Protein AF-A0A507DFD1-F1 (afdb_monomer_lite)

Organism: NCBI:txid286115

InterPro domains:
  IPR042618 Dynein regulatory complex protein 9 [PTHR14871] (43-306)

Foldseek 3Di:
DDQDQDDLVVLVVVLVVLVVVLVVLVVVVPPDDDDDDVCVVVVVVVVVVSVVVSVLSVVQSVCSVPPSGRVSVVVVVVVVVVVVVVVVVVVVVVVVVVVVVVVVVVVVVVVVVVVVVVVVVVVVVVVVVVVVVVVVVVVVVVVVVVVVVVVVVVVVVVVVVVVVVVVVVVVVVVVVVVVVVVVVVVVVVVVVVVVVVVVVVVVVVVVVVVVVVVVVVVVVVVVVVVVVVVVVVVVVVVVVVVVVVVVVVVVVVVVVVVVVVVVVVVVVVVVVVVVVVVVVVVVVVVVVVPPPDDDDDDDDDDDDDD

Structure (mmCIF, N/CA/C/O backbone):
data_AF-A0A507DFD1-F1
#
_entry.id   AF-A0A507DFD1-F1
#
loop_
_atom_site.group_PDB
_atom_site.id
_atom_site.type_symbol
_atom_site.label_atom_id
_atom_site.label_alt_id
_atom_site.label_comp_id
_atom_site.label_asym_id
_atom_site.label_entity_id
_atom_site.label_seq_id
_atom_site.pdbx_PDB_ins_code
_atom_site.Cartn_x
_atom_site.Cartn_y
_atom_site.Cartn_z
_atom_site.occupancy
_atom_site.B_iso_or_equiv
_atom_site.auth_seq_id
_atom_site.auth_comp_id
_atom_site.auth_asym_id
_atom_site.auth_atom_id
_atom_site.pdbx_PDB_model_num
ATOM 1 N N . MET A 1 1 ? -50.290 11.640 122.092 1.00 39.94 1 MET A N 1
ATOM 2 C CA . MET A 1 1 ? -51.358 10.758 122.612 1.00 39.94 1 MET A CA 1
ATOM 3 C C . MET A 1 1 ? -52.042 11.456 123.769 1.00 39.94 1 MET A C 1
ATOM 5 O O . MET A 1 1 ? -51.340 12.043 124.578 1.00 39.94 1 MET A O 1
ATOM 9 N N . ALA A 1 2 ? -53.364 11.347 123.865 1.00 38.88 2 ALA A N 1
ATOM 10 C CA . ALA A 1 2 ? -54.108 11.573 125.099 1.00 38.88 2 ALA A CA 1
ATOM 11 C C . ALA A 1 2 ? -55.001 10.345 125.304 1.00 38.88 2 ALA A C 1
ATOM 13 O O . ALA A 1 2 ? -55.707 9.941 124.379 1.00 38.88 2 ALA A O 1
ATOM 14 N N . THR A 1 3 ? -54.935 9.713 126.473 1.00 51.69 3 THR A N 1
ATOM 15 C CA . THR A 1 3 ? -55.855 8.635 126.848 1.00 51.69 3 THR A CA 1
ATOM 16 C C . THR A 1 3 ? -57.180 9.267 127.255 1.00 51.69 3 THR A C 1
ATOM 18 O O . THR A 1 3 ? -57.333 9.746 128.376 1.00 51.69 3 THR A O 1
ATOM 21 N N . ALA A 1 4 ? -58.127 9.308 126.317 1.00 55.81 4 ALA A N 1
ATOM 22 C CA . ALA A 1 4 ? -59.468 9.825 126.552 1.00 55.81 4 ALA A CA 1
ATOM 23 C C . ALA A 1 4 ? -60.206 8.937 127.570 1.00 55.81 4 ALA A C 1
ATOM 25 O O . ALA A 1 4 ? -60.804 7.924 127.211 1.00 55.81 4 ALA A O 1
ATOM 26 N N . ARG A 1 5 ? -60.131 9.312 128.851 1.00 59.41 5 ARG A N 1
ATOM 27 C CA . ARG A 1 5 ? -61.013 8.786 129.895 1.00 59.41 5 ARG A CA 1
ATOM 28 C C . ARG A 1 5 ? -62.409 9.348 129.670 1.00 59.41 5 ARG A C 1
ATOM 30 O O . ARG A 1 5 ? -62.572 10.565 129.600 1.00 59.41 5 ARG A O 1
ATOM 37 N N . LEU A 1 6 ? -63.388 8.460 129.564 1.00 63.31 6 LEU A N 1
ATOM 38 C CA . LEU A 1 6 ? -64.790 8.846 129.451 1.00 63.31 6 LEU A CA 1
ATOM 39 C C . LEU A 1 6 ? -65.315 9.352 130.809 1.00 63.31 6 LEU A C 1
ATOM 41 O O . LEU A 1 6 ? -64.866 8.868 131.855 1.00 63.31 6 LEU A O 1
ATOM 45 N N . PRO A 1 7 ? -66.276 10.292 130.828 1.00 69.88 7 PRO A N 1
ATOM 46 C CA . PRO A 1 7 ? -67.068 10.589 132.016 1.00 69.88 7 PRO A CA 1
ATOM 47 C C . PRO A 1 7 ? -67.704 9.311 132.581 1.00 69.88 7 PRO A C 1
ATOM 49 O O . PRO A 1 7 ? -68.217 8.485 131.830 1.00 69.88 7 PRO A O 1
ATOM 52 N N . SER A 1 8 ? -67.704 9.148 133.908 1.00 60.38 8 SER A N 1
ATOM 53 C CA . SER A 1 8 ? -68.129 7.896 134.568 1.00 60.38 8 SER A CA 1
ATOM 54 C C . SER A 1 8 ? -69.538 7.427 134.155 1.00 60.38 8 SER A C 1
ATOM 56 O O . SER A 1 8 ? -69.751 6.248 133.875 1.00 60.38 8 SER A O 1
ATOM 58 N N . ALA A 1 9 ? -70.488 8.360 134.024 1.00 64.25 9 ALA A N 1
ATOM 59 C CA . ALA A 1 9 ? -71.852 8.063 133.579 1.00 64.25 9 ALA A CA 1
ATOM 60 C C . ALA A 1 9 ? -71.925 7.571 132.118 1.00 64.25 9 ALA A C 1
ATOM 62 O O . ALA A 1 9 ? -72.732 6.700 131.798 1.00 64.25 9 ALA A O 1
ATOM 63 N N . GLU A 1 10 ? -71.063 8.091 131.239 1.00 67.62 10 GLU A N 1
ATOM 64 C CA . GLU A 1 10 ? -70.982 7.668 129.836 1.00 67.62 10 GLU A CA 1
ATOM 65 C C . GLU A 1 10 ? -70.298 6.303 129.712 1.00 67.62 10 GLU A C 1
ATOM 67 O O . GLU A 1 10 ? -70.760 5.461 128.947 1.00 67.62 10 GLU A O 1
ATOM 72 N N . ALA A 1 11 ? -69.255 6.043 130.510 1.00 66.19 11 ALA A N 1
ATOM 73 C CA . ALA A 1 11 ? -68.581 4.746 130.560 1.00 66.19 11 ALA A CA 1
ATOM 74 C C . ALA A 1 11 ? -69.524 3.611 131.007 1.00 66.19 11 ALA A C 1
ATOM 76 O O . ALA A 1 11 ? -69.519 2.543 130.399 1.00 66.19 11 ALA A O 1
ATOM 77 N N . LEU A 1 12 ? -70.368 3.856 132.017 1.00 68.25 12 LEU A N 1
ATOM 78 C CA . LEU A 1 12 ? -71.387 2.900 132.472 1.00 68.25 12 LEU A CA 1
ATOM 79 C C . LEU A 1 12 ? -72.453 2.639 131.398 1.00 68.25 12 LEU A C 1
ATOM 81 O O . LEU A 1 12 ? -72.717 1.484 131.071 1.00 68.25 12 LEU A O 1
ATOM 85 N N . CYS A 1 13 ? -73.019 3.699 130.811 1.00 74.00 13 CYS A N 1
ATOM 86 C CA . CYS A 1 13 ? -74.025 3.587 129.750 1.00 74.00 13 CYS A CA 1
ATOM 87 C C . CYS A 1 13 ? -73.484 2.812 128.533 1.00 74.00 13 CYS A C 1
ATOM 89 O O . CYS A 1 13 ? -74.103 1.856 128.061 1.00 74.00 13 CYS A O 1
ATOM 91 N N . LEU A 1 14 ? -72.277 3.156 128.076 1.00 74.00 14 LEU A N 1
ATOM 92 C CA . LEU A 1 14 ? -71.620 2.468 126.967 1.00 74.00 14 LEU A CA 1
ATOM 93 C C . LEU A 1 14 ? -71.235 1.023 127.308 1.00 74.00 14 LEU A C 1
ATOM 95 O O . LEU A 1 14 ? -71.335 0.180 126.421 1.00 74.00 14 LEU A O 1
ATOM 99 N N . SER A 1 15 ? -70.869 0.694 128.556 1.00 70.12 15 SER A N 1
ATOM 100 C CA . SER A 1 15 ? -70.680 -0.717 128.923 1.00 70.12 15 SER A CA 1
ATOM 101 C C . SER A 1 15 ? -71.993 -1.484 128.859 1.00 70.12 15 SER A C 1
ATOM 103 O O . SER A 1 15 ? -72.017 -2.520 128.213 1.00 70.12 15 SER A O 1
ATOM 105 N N . THR A 1 16 ? -73.105 -0.960 129.392 1.00 73.94 16 THR A N 1
ATOM 106 C CA . THR A 1 16 ? -74.398 -1.667 129.285 1.00 73.94 16 THR A CA 1
ATOM 107 C C . THR A 1 16 ? -74.831 -1.918 127.835 1.00 73.94 16 THR A C 1
ATOM 109 O O . THR A 1 16 ? -75.470 -2.928 127.559 1.00 73.94 16 THR A O 1
ATOM 112 N N . ILE A 1 17 ? -74.416 -1.061 126.894 1.00 79.19 17 ILE A N 1
ATOM 113 C CA . ILE A 1 17 ? -74.611 -1.262 125.448 1.00 79.19 17 ILE A CA 1
ATOM 114 C C . ILE A 1 17 ? -73.657 -2.332 124.882 1.00 79.19 17 ILE A C 1
ATOM 116 O O . ILE A 1 17 ? -74.053 -3.090 124.000 1.00 79.19 17 ILE A O 1
ATOM 120 N N . LEU A 1 18 ? -72.418 -2.438 125.375 1.00 77.50 18 LEU A N 1
ATOM 121 C CA . LEU A 1 18 ? -71.496 -3.526 125.011 1.00 77.50 18 LEU A CA 1
ATOM 122 C C . LEU A 1 18 ? -71.942 -4.879 125.586 1.00 77.50 18 LEU A C 1
ATOM 124 O O . LEU A 1 18 ? -71.810 -5.893 124.906 1.00 77.50 18 LEU A O 1
ATOM 128 N N . ASP A 1 19 ? -72.492 -4.892 126.798 1.00 75.06 19 ASP A N 1
ATOM 129 C CA . ASP A 1 19 ? -73.013 -6.082 127.473 1.00 75.06 19 ASP A CA 1
ATOM 130 C C . ASP A 1 19 ? -74.310 -6.588 126.798 1.00 75.06 19 ASP A C 1
ATOM 132 O O . ASP A 1 19 ? -74.463 -7.789 126.571 1.00 75.06 19 ASP A O 1
ATOM 136 N N . ASP A 1 20 ? -75.192 -5.682 126.353 1.00 77.62 20 ASP A N 1
ATOM 137 C CA . ASP A 1 20 ? -76.329 -6.001 125.471 1.00 77.62 20 ASP A CA 1
ATOM 138 C C . ASP A 1 20 ? -75.863 -6.485 124.082 1.00 77.62 20 ASP A C 1
ATOM 140 O O . ASP A 1 20 ? -76.326 -7.513 123.589 1.00 77.62 20 ASP A O 1
ATOM 144 N N . ALA A 1 21 ? -74.863 -5.839 123.470 1.00 75.06 21 ALA A N 1
ATOM 145 C CA . ALA A 1 21 ? -74.285 -6.304 122.205 1.00 75.06 21 ALA A CA 1
ATOM 146 C C . ALA A 1 21 ? -73.631 -7.698 122.317 1.00 75.06 21 ALA A C 1
ATOM 148 O O . ALA A 1 21 ? -73.672 -8.477 121.363 1.00 75.06 21 ALA A O 1
ATOM 149 N N . LEU A 1 22 ? -73.061 -8.046 123.476 1.00 74.44 22 LEU A N 1
ATOM 150 C CA . LEU A 1 22 ? -72.561 -9.391 123.776 1.00 74.44 22 LEU A CA 1
ATOM 151 C C . LEU A 1 22 ? -73.701 -10.412 123.891 1.00 74.44 22 LEU A C 1
ATOM 153 O O . LEU A 1 22 ? -73.588 -11.498 123.324 1.00 74.44 22 LEU A O 1
ATOM 157 N N . ALA A 1 23 ? -74.808 -10.057 124.550 1.00 72.25 23 ALA A N 1
ATOM 158 C CA . ALA A 1 23 ? -76.003 -10.899 124.625 1.00 72.25 23 ALA A CA 1
ATOM 159 C C . ALA A 1 23 ? -76.673 -11.099 123.249 1.00 72.25 23 ALA A C 1
ATOM 161 O O . ALA A 1 23 ? -77.121 -12.195 122.916 1.00 72.25 23 ALA A O 1
ATOM 162 N N . GLN A 1 24 ? -76.691 -10.069 122.401 1.00 72.88 24 GLN A N 1
ATOM 163 C CA . GLN A 1 24 ? -77.186 -10.171 121.024 1.00 72.88 24 GLN A CA 1
ATOM 164 C C . GLN A 1 24 ? -76.258 -11.012 120.132 1.00 72.88 24 GLN A C 1
ATOM 166 O O . GLN A 1 24 ? -76.732 -11.704 119.230 1.00 72.88 24 GLN A O 1
ATOM 171 N N . LEU A 1 25 ? -74.945 -11.007 120.392 1.00 68.19 25 LEU A N 1
ATOM 172 C CA . LEU A 1 25 ? -73.993 -11.878 119.701 1.00 68.19 25 LEU A CA 1
ATOM 173 C C . LEU A 1 25 ? -74.127 -13.350 120.112 1.00 68.19 25 LEU A C 1
ATOM 175 O O . LEU A 1 25 ? -74.059 -14.201 119.228 1.00 68.19 25 LEU A O 1
ATOM 179 N N . SER A 1 26 ? -74.379 -13.672 121.386 1.00 65.50 26 SER A N 1
ATOM 180 C CA . SER A 1 26 ? -74.625 -15.068 121.786 1.00 65.50 26 SER A CA 1
ATOM 181 C C . SER A 1 26 ? -75.937 -15.616 121.209 1.00 65.50 26 SER A C 1
ATOM 183 O O . SER A 1 26 ? -75.958 -16.745 120.723 1.00 65.50 26 SER A O 1
ATOM 185 N N . VAL A 1 27 ? -76.993 -14.797 121.117 1.00 66.00 27 VAL A N 1
ATOM 186 C CA . VAL A 1 27 ? -78.244 -15.152 120.407 1.00 66.00 27 VAL A CA 1
ATOM 187 C C . VAL A 1 27 ? -78.011 -15.461 118.913 1.00 66.00 27 VAL A C 1
ATOM 189 O O . VAL A 1 27 ? -78.776 -16.210 118.305 1.00 66.00 27 VAL A O 1
ATOM 192 N N . LEU A 1 28 ? -76.941 -14.937 118.304 1.00 59.59 28 LEU A N 1
ATOM 193 C CA . LEU A 1 28 ? -76.568 -15.227 116.913 1.00 59.59 28 LEU A CA 1
ATOM 194 C C . LEU A 1 28 ? -75.732 -16.506 116.733 1.00 59.59 28 LEU A C 1
ATOM 196 O O . LEU A 1 28 ? -75.538 -16.922 115.582 1.00 59.59 28 LEU A O 1
ATOM 200 N N . ASP A 1 29 ? -75.256 -17.131 117.813 1.00 59.00 29 ASP A N 1
ATOM 201 C CA . ASP A 1 29 ? -74.547 -18.418 117.782 1.00 59.00 29 ASP A CA 1
ATOM 202 C C . ASP A 1 29 ? -75.494 -19.627 117.960 1.00 59.00 29 ASP A C 1
ATOM 204 O O . ASP A 1 29 ? -75.193 -20.701 117.441 1.00 59.00 29 ASP A O 1
ATOM 208 N N . ASP A 1 30 ? -76.684 -19.442 118.549 1.00 54.06 30 ASP A N 1
ATOM 209 C CA . ASP A 1 30 ? -77.737 -20.475 118.669 1.00 54.06 30 ASP A CA 1
ATOM 210 C C . ASP A 1 30 ? -78.509 -20.762 117.355 1.00 54.06 30 ASP A C 1
ATOM 212 O O . ASP A 1 30 ? -79.390 -21.626 117.305 1.00 54.06 30 ASP A O 1
ATOM 216 N N . LEU A 1 31 ? -78.199 -20.064 116.256 1.00 54.69 31 LEU A N 1
ATOM 217 C CA . LEU A 1 31 ? -78.846 -20.278 114.955 1.00 54.69 31 LEU A CA 1
ATOM 218 C C . LEU A 1 31 ? -78.361 -21.585 114.286 1.00 54.69 31 LEU A C 1
ATOM 220 O O . LEU A 1 31 ? -77.189 -21.674 113.905 1.00 54.69 31 LEU A O 1
ATOM 224 N N . PRO A 1 32 ? -79.237 -22.586 114.045 1.00 51.88 32 PRO A N 1
ATOM 225 C CA . PRO A 1 32 ? -78.822 -23.890 113.528 1.00 51.88 32 PRO A CA 1
ATOM 226 C C . PRO A 1 32 ? -78.293 -23.798 112.089 1.00 51.88 32 PRO A C 1
ATOM 228 O O . PRO A 1 32 ? -79.037 -23.606 111.124 1.00 51.88 32 PRO A O 1
ATOM 231 N N . GLY A 1 33 ? -76.978 -23.965 111.938 1.00 52.75 33 GLY A N 1
ATOM 232 C CA . GLY A 1 33 ? -76.289 -23.902 110.651 1.00 52.75 33 GLY A CA 1
ATOM 233 C C . GLY A 1 33 ? -76.637 -25.073 109.728 1.00 52.75 33 GLY A C 1
ATOM 234 O O . GLY A 1 33 ? -76.114 -26.173 109.891 1.00 52.75 33 GLY A O 1
ATOM 235 N N . ALA A 1 34 ? -77.472 -24.823 108.715 1.00 44.81 34 ALA A N 1
ATOM 236 C CA . ALA A 1 34 ? -77.797 -25.806 107.682 1.00 44.81 34 ALA A CA 1
ATOM 237 C C . ALA A 1 34 ? -76.534 -26.307 106.946 1.00 44.81 34 ALA A C 1
ATOM 239 O O . ALA A 1 34 ? -75.685 -25.519 106.515 1.00 44.81 34 ALA A O 1
ATOM 240 N N . ALA A 1 35 ? -76.418 -27.629 106.806 1.00 50.88 35 ALA A N 1
ATOM 241 C CA . ALA A 1 35 ? -75.200 -28.295 106.359 1.00 50.88 35 ALA A CA 1
ATOM 242 C C . ALA A 1 35 ? -74.933 -28.148 104.850 1.00 50.88 35 ALA A C 1
ATOM 244 O O . ALA A 1 35 ? -75.789 -28.472 104.033 1.00 50.88 35 ALA A O 1
ATOM 245 N N . ASP A 1 36 ? -73.703 -27.763 104.484 1.00 47.91 36 ASP A N 1
ATOM 246 C CA . ASP A 1 36 ? -73.120 -28.068 103.169 1.00 47.91 36 ASP A CA 1
ATOM 247 C C . ASP A 1 36 ? -71.575 -28.077 103.230 1.00 47.91 36 ASP A C 1
ATOM 249 O O . ASP A 1 36 ? -70.938 -27.168 103.776 1.00 47.91 36 ASP A O 1
ATOM 253 N N . GLY A 1 37 ? -70.950 -29.112 102.662 1.00 53.91 37 GLY A N 1
ATOM 254 C CA . GLY A 1 37 ? -69.549 -29.476 102.901 1.00 53.91 37 GLY A CA 1
ATOM 255 C C . GLY A 1 37 ? -68.528 -28.423 102.460 1.00 53.91 37 GLY A C 1
ATOM 256 O O . GLY A 1 37 ? -67.500 -28.247 103.116 1.00 53.91 37 GLY A O 1
ATOM 257 N N . ARG A 1 38 ? -68.821 -27.655 101.400 1.00 50.72 38 ARG A N 1
ATOM 258 C CA . ARG A 1 38 ? -67.929 -26.582 100.908 1.00 50.72 38 ARG A CA 1
ATOM 259 C C . ARG A 1 38 ? -68.011 -25.288 101.724 1.00 50.72 38 ARG A C 1
ATOM 261 O O . ARG A 1 38 ? -67.175 -24.405 101.539 1.00 50.72 38 ARG A O 1
ATOM 268 N N . ARG A 1 39 ? -68.986 -25.153 102.633 1.00 50.97 39 ARG A N 1
ATOM 269 C CA . ARG A 1 39 ? -69.090 -23.987 103.528 1.00 50.97 39 ARG A CA 1
ATOM 270 C C . ARG A 1 39 ? -68.233 -24.120 104.784 1.00 50.97 39 ARG A C 1
ATOM 272 O O . ARG A 1 39 ? -67.900 -23.091 105.357 1.00 50.97 39 ARG A O 1
ATOM 279 N N . THR A 1 40 ? -67.830 -25.333 105.167 1.00 53.97 40 THR A N 1
ATOM 280 C CA . THR A 1 40 ? -67.072 -25.653 106.398 1.00 53.97 40 THR A CA 1
ATOM 281 C C . THR A 1 40 ? -65.930 -24.677 106.701 1.00 53.97 40 THR A C 1
ATOM 283 O O . THR A 1 40 ? -65.964 -24.019 107.734 1.00 53.97 40 THR A O 1
ATOM 286 N N . GLY A 1 41 ? -64.969 -24.489 105.790 1.00 59.97 41 GLY A N 1
ATOM 287 C CA . GLY A 1 41 ? -63.843 -23.566 106.002 1.00 59.97 41 GLY A CA 1
ATOM 288 C C . GLY A 1 41 ? -64.242 -22.086 106.115 1.00 59.97 41 GLY A C 1
ATOM 289 O O . GLY A 1 41 ? -63.622 -21.332 106.862 1.00 59.97 41 GLY A O 1
ATOM 290 N N . ARG A 1 42 ? -65.310 -21.658 105.426 1.00 62.28 42 ARG A N 1
ATOM 291 C CA . ARG A 1 42 ? -65.822 -20.277 105.501 1.00 62.28 42 ARG A CA 1
ATOM 292 C C . ARG A 1 42 ? -66.647 -20.053 106.772 1.00 62.28 42 ARG A C 1
ATOM 294 O O . ARG A 1 42 ? -66.539 -18.993 107.372 1.00 62.28 42 ARG A O 1
ATOM 301 N N . ALA A 1 43 ? -67.414 -21.055 107.200 1.00 64.94 43 ALA A N 1
ATOM 302 C CA . ALA A 1 43 ? -68.176 -21.053 108.444 1.00 64.94 43 ALA A CA 1
ATOM 303 C C . ALA A 1 43 ? -67.253 -21.114 109.671 1.00 64.94 43 ALA A C 1
ATOM 305 O O . ALA A 1 43 ? -67.417 -20.311 110.578 1.00 64.94 43 ALA A O 1
ATOM 306 N N . ALA A 1 44 ? -66.230 -21.975 109.664 1.00 67.75 44 ALA A N 1
ATOM 307 C CA . ALA A 1 44 ? -65.216 -22.038 110.717 1.00 67.75 44 ALA A CA 1
ATOM 308 C C . ALA A 1 44 ? -64.431 -20.722 110.835 1.00 67.75 44 ALA A C 1
ATOM 310 O O . ALA A 1 44 ? -64.185 -20.248 111.941 1.00 67.75 44 ALA A O 1
ATOM 311 N N . ARG A 1 45 ? -64.100 -20.084 109.702 1.00 71.56 45 ARG A N 1
ATOM 312 C CA . ARG A 1 45 ? -63.502 -18.745 109.694 1.00 71.56 45 ARG A CA 1
ATOM 313 C C . ARG A 1 45 ? -64.446 -17.689 110.282 1.00 71.56 45 ARG A C 1
ATOM 315 O O . ARG A 1 45 ? -64.012 -16.938 111.144 1.00 71.56 45 ARG A O 1
ATOM 322 N N . VAL A 1 46 ? -65.718 -17.665 109.878 1.00 75.25 46 VAL A N 1
ATOM 323 C CA . VAL A 1 46 ? -66.722 -16.738 110.438 1.00 75.25 46 VAL A CA 1
ATOM 324 C C . VAL A 1 46 ? -66.945 -16.986 111.934 1.00 75.25 46 VAL A C 1
ATOM 326 O O . VAL A 1 46 ? -67.051 -16.025 112.683 1.00 75.25 46 VAL A O 1
ATOM 329 N N . ALA A 1 47 ? -66.952 -18.237 112.398 1.00 72.50 47 ALA A N 1
ATOM 330 C CA . ALA A 1 47 ? -67.051 -18.577 113.817 1.00 72.50 47 ALA A CA 1
ATOM 331 C C . ALA A 1 47 ? -65.811 -18.123 114.611 1.00 72.50 47 ALA A C 1
ATOM 333 O O . ALA A 1 47 ? -65.946 -17.572 115.699 1.00 72.50 47 ALA A O 1
ATOM 334 N N . ALA A 1 48 ? -64.605 -18.278 114.055 1.00 77.00 48 ALA A N 1
ATOM 335 C CA . ALA A 1 48 ? -63.375 -17.772 114.667 1.00 77.00 48 ALA A CA 1
ATOM 336 C C . ALA A 1 48 ? -63.320 -16.231 114.691 1.00 77.00 48 ALA A C 1
ATOM 338 O O . ALA A 1 48 ? -62.895 -15.647 115.687 1.00 77.00 48 ALA A O 1
ATOM 339 N N . GLU A 1 49 ? -63.785 -15.566 113.629 1.00 77.81 49 GLU A N 1
ATOM 340 C CA . GLU A 1 49 ? -63.916 -14.105 113.563 1.00 77.81 49 GLU A CA 1
ATOM 341 C C . GLU A 1 49 ? -64.965 -13.602 114.580 1.00 77.81 49 GLU A C 1
ATOM 343 O O . GLU A 1 49 ? -64.666 -12.683 115.343 1.00 77.81 49 GLU A O 1
ATOM 348 N N . ARG A 1 50 ? -66.129 -14.267 114.695 1.00 77.62 50 ARG A N 1
ATOM 349 C CA . ARG A 1 50 ? -67.162 -14.005 115.720 1.00 77.62 50 ARG A CA 1
ATOM 350 C C . ARG A 1 50 ? -66.630 -14.163 117.142 1.00 77.62 50 ARG A C 1
ATOM 352 O O . ARG A 1 50 ? -66.706 -13.214 117.919 1.00 77.62 50 ARG A O 1
ATOM 359 N N . ALA A 1 51 ? -66.040 -15.313 117.471 1.00 79.19 51 ALA A N 1
ATOM 360 C CA . ALA A 1 51 ? -65.458 -15.576 118.788 1.00 79.19 51 ALA A CA 1
ATOM 361 C C . ALA A 1 51 ? -64.338 -14.574 119.127 1.00 79.19 51 ALA A C 1
ATOM 363 O O . ALA A 1 51 ? -64.213 -14.138 120.272 1.00 79.19 51 ALA A O 1
ATOM 364 N N . GLY A 1 52 ? -63.566 -14.144 118.121 1.00 80.25 52 GLY A N 1
ATOM 365 C CA . GLY A 1 52 ? -62.621 -13.035 118.232 1.00 80.25 52 GLY A CA 1
ATOM 366 C C . GLY A 1 52 ? -63.301 -11.712 118.598 1.00 80.25 52 GLY A C 1
ATOM 367 O O . GLY A 1 52 ? -62.880 -11.060 119.553 1.00 80.25 52 GLY A O 1
ATOM 368 N N . THR A 1 53 ? -64.375 -11.329 117.897 1.00 82.00 53 THR A N 1
A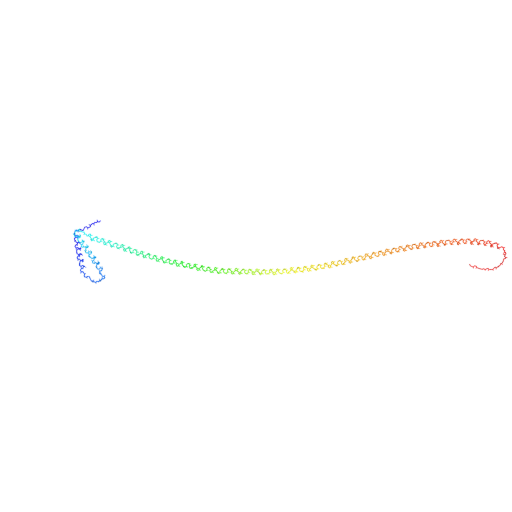TOM 369 C CA . THR A 1 53 ? -65.133 -10.103 118.208 1.00 82.00 53 THR A CA 1
ATOM 370 C C . THR A 1 53 ? -65.826 -10.151 119.568 1.00 82.00 53 THR A C 1
ATOM 372 O O . THR A 1 53 ? -65.707 -9.188 120.319 1.00 82.00 53 THR A O 1
ATOM 375 N N . ALA A 1 54 ? -66.459 -11.266 119.946 1.00 81.00 54 ALA A N 1
ATOM 376 C CA . ALA A 1 54 ? -67.077 -11.431 121.262 1.00 81.00 54 ALA A CA 1
ATOM 377 C C . ALA A 1 54 ? -66.032 -11.320 122.385 1.00 81.00 54 ALA A C 1
ATOM 379 O O . ALA A 1 54 ? -66.232 -10.593 123.355 1.00 81.00 54 ALA A O 1
ATOM 380 N N . ARG A 1 55 ? -64.856 -11.946 122.224 1.00 82.06 55 ARG A N 1
ATOM 381 C CA . ARG A 1 55 ? -63.752 -11.818 123.187 1.00 82.06 55 ARG A CA 1
ATOM 382 C C . ARG A 1 55 ? -63.222 -10.382 123.290 1.00 82.06 55 ARG A C 1
ATOM 384 O O . ARG A 1 55 ? -62.916 -9.935 124.395 1.00 82.06 55 ARG A O 1
ATOM 391 N N . LEU A 1 56 ? -63.116 -9.656 122.174 1.00 84.12 56 LEU A N 1
ATOM 392 C CA . LEU A 1 56 ? -62.710 -8.244 122.168 1.00 84.12 56 LEU A CA 1
ATOM 393 C C . LEU A 1 56 ? -63.743 -7.343 122.857 1.00 84.12 56 LEU A C 1
ATOM 395 O O . LEU A 1 56 ? -63.358 -6.499 123.661 1.00 84.12 56 LEU A O 1
ATOM 399 N N . LEU A 1 57 ? -65.036 -7.549 122.593 1.00 82.62 57 LEU A N 1
ATOM 400 C CA . LEU A 1 57 ? -66.127 -6.795 123.217 1.00 82.62 57 LEU A CA 1
ATOM 401 C C . LEU A 1 57 ? -66.211 -7.065 124.726 1.00 82.62 57 LEU A C 1
ATOM 403 O O . LEU A 1 57 ? -66.285 -6.113 125.494 1.00 82.62 57 LEU A O 1
ATOM 407 N N . ALA A 1 58 ? -66.078 -8.321 125.164 1.00 80.25 58 ALA A N 1
ATOM 408 C CA . ALA A 1 58 ? -66.027 -8.672 126.587 1.00 80.25 58 ALA A CA 1
ATOM 409 C C . ALA A 1 58 ? -64.808 -8.056 127.298 1.00 80.25 58 ALA A C 1
ATOM 411 O O . ALA A 1 58 ? -64.928 -7.533 128.404 1.00 80.25 58 ALA A O 1
ATOM 412 N N . THR A 1 59 ? -63.642 -8.041 126.638 1.00 81.56 59 THR A N 1
ATOM 413 C CA . THR A 1 59 ? -62.449 -7.351 127.164 1.00 81.56 59 THR A CA 1
ATOM 414 C C . THR A 1 59 ? -62.692 -5.840 127.275 1.00 81.56 59 THR A C 1
ATOM 416 O O . THR A 1 59 ? -62.309 -5.227 128.267 1.00 81.56 59 THR A O 1
ATOM 419 N N . ALA A 1 60 ? -63.371 -5.234 126.296 1.00 80.50 60 ALA A N 1
ATOM 420 C CA . ALA A 1 60 ? -63.681 -3.806 126.294 1.00 80.50 60 ALA A CA 1
ATOM 421 C C . ALA A 1 60 ? -64.711 -3.413 127.367 1.00 80.50 60 ALA A C 1
ATOM 423 O O . ALA A 1 60 ? -64.481 -2.445 128.087 1.00 80.50 60 ALA A O 1
ATOM 424 N N . ALA A 1 61 ? -65.797 -4.175 127.529 1.00 77.44 61 ALA A N 1
ATOM 425 C CA . ALA A 1 61 ? -66.782 -3.968 128.594 1.00 77.44 61 ALA A CA 1
ATOM 426 C C . ALA A 1 61 ? -66.134 -4.071 129.988 1.00 77.44 61 ALA A C 1
ATOM 428 O O . ALA A 1 61 ? -66.406 -3.254 130.872 1.00 77.44 61 ALA A O 1
ATOM 429 N N . GLN A 1 62 ? -65.190 -5.005 130.165 1.00 78.94 62 GLN A N 1
ATOM 430 C CA . GLN A 1 62 ? -64.402 -5.114 131.392 1.00 78.94 62 GLN A CA 1
ATOM 431 C C . GLN A 1 62 ? -63.468 -3.905 131.608 1.00 78.94 62 GLN A C 1
ATOM 433 O O . GLN A 1 62 ? -63.439 -3.360 132.712 1.00 78.94 62 GLN A O 1
ATOM 438 N N . GLU A 1 63 ? -62.730 -3.445 130.588 1.00 80.56 63 GLU A N 1
ATOM 439 C CA . GLU A 1 63 ? -61.896 -2.229 130.681 1.00 80.56 63 GLU A CA 1
ATOM 440 C C . GLU A 1 63 ? -62.734 -0.970 130.986 1.00 80.56 63 GLU A C 1
ATOM 442 O O . GLU A 1 63 ? -62.289 -0.079 131.720 1.00 80.56 63 GLU A O 1
ATOM 447 N N . MET A 1 64 ? -63.968 -0.899 130.481 1.00 77.50 64 MET A N 1
ATOM 448 C CA . MET A 1 64 ? -64.875 0.219 130.743 1.00 77.50 64 MET A CA 1
ATOM 449 C C . MET A 1 64 ? -65.437 0.184 132.169 1.00 77.50 64 MET A C 1
ATOM 451 O O . MET A 1 64 ? -65.418 1.220 132.834 1.00 77.50 64 MET A O 1
ATOM 455 N N . HIS A 1 65 ? -65.814 -0.992 132.682 1.00 74.88 65 HIS A N 1
ATOM 456 C CA . HIS A 1 65 ? -66.184 -1.188 134.090 1.00 74.88 65 HIS A CA 1
ATOM 457 C C . HIS A 1 65 ? -65.035 -0.889 135.069 1.00 74.88 65 HIS A C 1
ATOM 459 O O . HIS A 1 65 ? -65.262 -0.298 136.123 1.00 74.88 65 HIS A O 1
ATOM 465 N N . GLN A 1 66 ? -63.811 -1.336 134.763 1.00 78.31 66 GLN A N 1
ATOM 466 C CA . GLN A 1 66 ? -62.708 -1.370 135.736 1.00 78.31 66 GLN A CA 1
ATOM 467 C C . GLN A 1 66 ? -61.798 -0.136 135.687 1.00 78.31 66 GLN A C 1
ATOM 469 O O . GLN A 1 66 ? -61.275 0.269 136.726 1.00 78.31 66 GLN A O 1
ATOM 474 N N . THR A 1 67 ? -61.595 0.477 134.516 1.00 75.62 67 THR A N 1
ATOM 475 C CA . THR A 1 67 ? -60.667 1.614 134.353 1.00 75.62 67 THR A CA 1
ATOM 476 C C . THR A 1 67 ? -61.230 2.796 133.555 1.00 75.62 67 THR A C 1
ATOM 478 O O . THR A 1 67 ? -60.504 3.772 133.345 1.00 75.62 67 THR A O 1
ATOM 481 N N . ALA A 1 68 ? -62.511 2.754 133.158 1.00 75.81 68 ALA A N 1
ATOM 482 C CA . ALA A 1 68 ? -63.181 3.760 132.320 1.00 75.81 68 ALA A CA 1
ATOM 483 C C . ALA A 1 68 ? -62.439 4.043 130.993 1.00 75.81 68 ALA A C 1
ATOM 485 O O . ALA A 1 68 ? -62.338 5.185 130.529 1.00 75.81 68 ALA A O 1
ATOM 486 N N . THR A 1 69 ? -61.892 2.983 130.392 1.00 77.69 69 THR A N 1
ATOM 487 C CA . THR A 1 69 ? -61.115 3.004 129.142 1.00 77.69 69 THR A CA 1
ATOM 488 C C . THR A 1 69 ? -61.556 1.881 128.204 1.00 77.69 69 THR A C 1
ATOM 490 O O . THR A 1 69 ? -62.136 0.903 128.643 1.00 77.69 69 THR A O 1
ATOM 493 N N . PHE A 1 70 ? -61.259 2.004 126.910 1.00 79.38 70 PHE A N 1
ATOM 494 C CA . PHE A 1 70 ? -61.620 1.028 125.868 1.00 79.38 70 PHE A CA 1
ATOM 495 C C . PHE A 1 70 ? -60.407 0.703 124.974 1.00 79.38 70 PHE A C 1
ATOM 497 O O . PHE A 1 70 ? -60.486 0.640 123.746 1.00 79.38 70 PHE A O 1
ATOM 504 N N . THR A 1 71 ? -59.239 0.573 125.602 1.00 80.44 71 THR A N 1
ATOM 505 C CA . THR A 1 71 ? -57.929 0.451 124.952 1.00 80.44 71 THR A CA 1
ATOM 506 C C . THR A 1 71 ? -57.803 -0.783 124.063 1.00 80.44 71 THR A C 1
ATOM 508 O O . THR A 1 71 ? -57.405 -0.621 122.913 1.00 80.44 71 THR A O 1
ATOM 511 N N . SER A 1 72 ? -58.208 -1.976 124.514 1.00 81.19 72 SER A N 1
ATOM 512 C CA . SER A 1 72 ? -58.144 -3.197 123.687 1.00 81.19 72 SER A CA 1
ATOM 513 C C . SER A 1 72 ? -58.968 -3.079 122.398 1.00 81.19 72 SER A C 1
ATOM 515 O O . SER A 1 72 ? -58.478 -3.401 121.313 1.00 81.19 72 SER A O 1
ATOM 517 N N . LEU A 1 73 ? -60.181 -2.517 122.474 1.00 83.44 73 LEU A N 1
ATOM 518 C CA . LEU A 1 73 ? -61.013 -2.268 121.293 1.00 83.44 73 LEU A CA 1
ATOM 519 C C . LEU A 1 73 ? -60.393 -1.200 120.380 1.00 83.44 73 LEU A C 1
ATOM 521 O O . LEU A 1 73 ? -60.342 -1.385 119.164 1.00 83.44 73 LEU A O 1
ATOM 525 N N . ALA A 1 74 ? -59.875 -0.109 120.952 1.00 83.69 74 ALA A N 1
ATOM 526 C CA . ALA A 1 74 ? -59.200 0.937 120.191 1.00 83.69 74 ALA A CA 1
ATOM 527 C C . ALA A 1 74 ? -57.949 0.411 119.465 1.00 83.69 74 ALA A C 1
ATOM 529 O O . ALA A 1 74 ? -57.727 0.767 118.308 1.00 83.69 74 ALA A O 1
ATOM 530 N N . ASP A 1 75 ? -57.151 -0.454 120.096 1.00 84.50 75 ASP A N 1
ATOM 531 C CA . ASP A 1 75 ? -55.969 -1.062 119.479 1.00 84.50 75 ASP A CA 1
ATOM 532 C C . ASP A 1 75 ? -56.310 -2.164 118.474 1.00 84.50 75 ASP A C 1
ATOM 534 O O . ASP A 1 75 ? -55.662 -2.239 117.430 1.00 84.50 75 ASP A O 1
ATOM 538 N N . ALA A 1 76 ? -57.370 -2.945 118.693 1.00 85.00 76 ALA A N 1
ATOM 539 C CA . ALA A 1 76 ? -57.887 -3.868 117.683 1.00 85.00 76 ALA A CA 1
ATOM 540 C C . ALA A 1 76 ? -58.362 -3.118 116.424 1.00 85.00 76 ALA A C 1
ATOM 542 O O . ALA A 1 76 ? -57.977 -3.481 115.311 1.00 85.00 76 ALA A O 1
ATOM 543 N N . VAL A 1 77 ? -59.116 -2.023 116.588 1.00 87.75 77 VAL A N 1
ATOM 544 C CA . VAL A 1 77 ? -59.569 -1.165 115.478 1.00 87.75 77 VAL A CA 1
ATOM 545 C C . VAL A 1 77 ? -58.392 -0.453 114.801 1.00 87.75 77 VAL A C 1
ATOM 547 O O . VAL A 1 77 ? -58.341 -0.419 113.571 1.00 87.75 77 VAL A O 1
ATOM 550 N N . ARG A 1 78 ? -57.397 0.049 115.552 1.00 87.06 78 ARG A N 1
ATOM 551 C CA . ARG A 1 78 ? -56.147 0.590 114.976 1.00 87.06 78 ARG A CA 1
ATOM 552 C C . ARG A 1 78 ? -55.400 -0.468 114.159 1.00 87.06 78 ARG A C 1
ATOM 554 O O . ARG A 1 78 ? -54.995 -0.189 113.033 1.00 87.06 78 ARG A O 1
ATOM 561 N N . ALA A 1 79 ? -55.239 -1.677 114.694 1.00 86.88 79 ALA A N 1
ATOM 562 C CA . ALA A 1 79 ? -54.495 -2.757 114.052 1.00 86.88 79 ALA A CA 1
ATOM 563 C C . ALA A 1 79 ? -55.224 -3.371 112.846 1.00 86.88 79 ALA A C 1
ATOM 565 O O . ALA A 1 79 ? -54.562 -3.884 111.942 1.00 86.88 79 ALA A O 1
ATOM 566 N N . ASP A 1 80 ? -56.557 -3.348 112.810 1.00 86.56 80 ASP A N 1
ATOM 567 C CA . ASP A 1 80 ? -57.326 -3.753 111.630 1.00 86.56 80 ASP A CA 1
ATOM 568 C C . ASP A 1 80 ? -57.369 -2.639 110.573 1.00 86.56 80 ASP A C 1
ATOM 570 O O . ASP A 1 80 ? -57.142 -2.905 109.398 1.00 86.56 80 ASP A O 1
ATOM 574 N N . SER A 1 81 ? -57.521 -1.372 110.976 1.00 89.38 81 SER A N 1
ATOM 575 C CA . SER A 1 81 ? -57.389 -0.215 110.076 1.00 89.38 81 SER A CA 1
ATOM 576 C C . SER A 1 81 ? -56.015 -0.179 109.390 1.00 89.38 81 SER A C 1
ATOM 578 O O . SER A 1 81 ? -55.931 -0.080 108.166 1.00 89.38 81 SER A O 1
ATOM 580 N N . ALA A 1 82 ? -54.931 -0.394 110.146 1.00 90.81 82 ALA A N 1
ATOM 581 C CA . ALA A 1 82 ? -53.580 -0.510 109.598 1.00 90.81 82 ALA A CA 1
ATOM 582 C C . ALA A 1 82 ? -53.426 -1.706 108.636 1.00 90.81 82 ALA A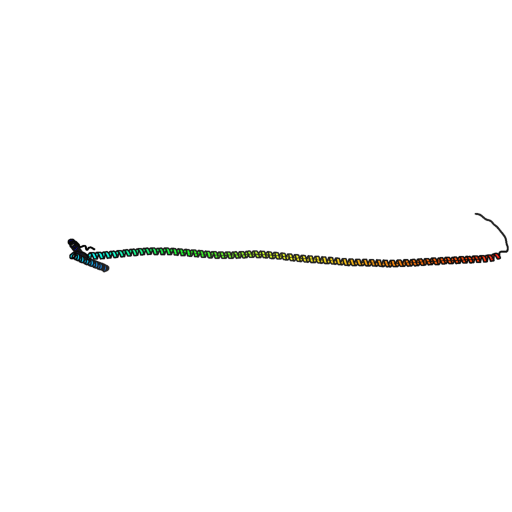 C 1
ATOM 584 O O . ALA A 1 82 ? -52.774 -1.579 107.600 1.00 90.81 82 ALA A O 1
ATOM 585 N N . ARG A 1 83 ? -54.058 -2.855 108.928 1.00 90.75 83 ARG A N 1
ATOM 586 C CA . ARG A 1 83 ? -54.078 -4.020 108.024 1.00 90.75 83 ARG A CA 1
ATOM 587 C C . ARG A 1 83 ? -54.850 -3.741 106.735 1.00 90.75 83 ARG A C 1
ATOM 589 O O . ARG A 1 83 ? -54.349 -4.065 105.661 1.00 90.75 83 ARG A O 1
ATOM 596 N N . ARG A 1 84 ? -56.023 -3.105 106.816 1.00 90.06 84 ARG A N 1
ATOM 597 C CA . ARG A 1 84 ? -56.814 -2.678 105.648 1.00 90.06 84 ARG A CA 1
ATOM 598 C C . ARG A 1 84 ? -56.016 -1.706 104.778 1.00 90.06 84 ARG A C 1
ATOM 600 O O . ARG A 1 84 ? -55.887 -1.950 103.584 1.00 90.06 84 ARG A O 1
ATOM 607 N N . HIS A 1 85 ? -55.391 -0.695 105.380 1.00 90.88 85 HIS A N 1
ATOM 608 C CA . HIS A 1 85 ? -54.548 0.270 104.671 1.00 90.88 85 HIS A CA 1
ATOM 609 C C . HIS A 1 85 ? -53.322 -0.395 104.013 1.00 90.88 85 HIS A C 1
ATOM 611 O O . HIS A 1 85 ? -52.980 -0.064 102.878 1.00 90.88 85 HIS A O 1
ATOM 617 N N . ALA A 1 86 ? -52.678 -1.363 104.675 1.00 91.94 86 ALA A N 1
ATOM 618 C CA . ALA A 1 86 ? -51.565 -2.118 104.093 1.00 91.94 86 ALA A CA 1
ATOM 619 C C . ALA A 1 86 ? -52.003 -2.997 102.904 1.00 91.94 86 ALA A C 1
ATOM 621 O O . ALA A 1 86 ? -51.278 -3.097 101.914 1.00 91.94 86 ALA A O 1
ATOM 622 N N . LEU A 1 87 ? -53.196 -3.599 102.969 1.00 93.00 87 LEU A N 1
ATOM 623 C CA . LEU A 1 87 ? -53.785 -4.354 101.858 1.00 93.00 87 LEU A CA 1
ATOM 624 C C . LEU A 1 87 ? -54.213 -3.442 100.697 1.00 93.00 87 LEU A C 1
ATOM 626 O O . LEU A 1 87 ? -54.000 -3.807 99.544 1.00 93.00 87 LEU A O 1
ATOM 630 N N . GLN A 1 88 ? -54.748 -2.249 100.979 1.00 92.50 88 GLN A N 1
ATOM 631 C CA . GLN A 1 88 ? -55.058 -1.244 99.955 1.00 92.50 88 GLN A CA 1
ATOM 632 C C . GLN A 1 88 ? -53.789 -0.793 99.224 1.00 92.50 88 GLN A C 1
ATOM 634 O O . GLN A 1 88 ? -53.733 -0.925 98.007 1.00 92.50 88 GLN A O 1
ATOM 639 N N . LEU A 1 89 ? -52.728 -0.410 99.946 1.00 94.00 89 LEU A N 1
ATOM 640 C CA . LEU A 1 89 ? -51.431 -0.061 99.344 1.00 94.00 89 LEU A CA 1
ATOM 641 C C . LEU A 1 89 ? -50.834 -1.209 98.513 1.00 94.00 89 LEU A C 1
ATOM 643 O O . LEU A 1 89 ? -50.218 -0.973 97.475 1.00 94.00 89 LEU A O 1
ATOM 647 N N . MET A 1 90 ? -51.009 -2.462 98.947 1.00 92.56 90 MET A N 1
ATOM 648 C CA . MET A 1 90 ? -50.569 -3.632 98.180 1.00 92.56 90 MET A CA 1
ATOM 649 C C . MET A 1 90 ? -51.344 -3.769 96.862 1.00 92.56 90 MET A C 1
ATOM 651 O O . MET A 1 90 ? -50.732 -4.015 95.824 1.00 92.56 90 MET A O 1
ATOM 655 N N . LEU A 1 91 ? -52.665 -3.580 96.895 1.00 93.38 91 LEU A N 1
ATOM 656 C CA . LEU A 1 91 ? -53.555 -3.716 95.741 1.00 93.38 91 LEU A CA 1
ATOM 657 C C . LEU A 1 91 ? -53.439 -2.524 94.773 1.00 93.38 91 LEU A C 1
ATOM 659 O O . LEU A 1 91 ? -53.462 -2.713 93.559 1.00 93.38 91 LEU A O 1
ATOM 663 N N . GLU A 1 92 ? -53.203 -1.314 95.279 1.00 93.12 92 GLU A N 1
ATOM 664 C CA . GLU A 1 92 ? -52.805 -0.136 94.494 1.00 93.12 92 GLU A CA 1
ATOM 665 C C . GLU A 1 92 ? -51.459 -0.372 93.793 1.00 93.12 92 GLU A C 1
ATOM 667 O O . GLU A 1 92 ? -51.318 -0.114 92.596 1.00 93.12 92 GLU A O 1
ATOM 672 N N . ARG A 1 93 ? -50.473 -0.948 94.496 1.00 94.44 93 ARG A N 1
ATOM 673 C CA . ARG A 1 93 ? -49.181 -1.295 93.887 1.00 94.44 93 ARG A CA 1
ATOM 674 C C . ARG A 1 93 ? -49.308 -2.397 92.832 1.00 94.44 93 ARG A C 1
ATOM 676 O O . ARG A 1 93 ? -48.602 -2.337 91.829 1.00 94.44 93 ARG A O 1
ATOM 683 N N . ASP A 1 94 ? -50.184 -3.381 93.029 1.00 94.31 94 ASP A N 1
ATOM 684 C CA . ASP A 1 94 ? -50.394 -4.481 92.078 1.00 94.31 94 ASP A CA 1
ATOM 685 C C . ASP A 1 94 ? -51.207 -4.049 90.843 1.00 94.31 94 ASP A C 1
ATOM 687 O O . ASP A 1 94 ? -50.863 -4.389 89.710 1.00 94.31 94 ASP A O 1
ATOM 691 N N . THR A 1 95 ? -52.217 -3.193 91.018 1.00 93.44 95 THR A N 1
ATOM 692 C CA . THR A 1 95 ? -52.937 -2.551 89.901 1.00 93.44 95 THR A CA 1
ATOM 693 C C . THR A 1 95 ? -52.033 -1.603 89.103 1.00 93.44 95 THR A C 1
ATOM 695 O O . THR A 1 95 ? -52.050 -1.627 87.871 1.00 93.44 95 THR A O 1
ATOM 698 N N . ALA A 1 96 ? -51.141 -0.853 89.759 1.00 93.81 96 ALA A N 1
ATOM 699 C CA . ALA A 1 96 ? -50.097 -0.082 89.077 1.00 93.81 96 ALA A CA 1
ATOM 700 C C . ALA A 1 96 ? -49.062 -0.979 88.358 1.00 93.81 96 ALA A C 1
ATOM 702 O O . ALA A 1 96 ? -48.648 -0.678 87.231 1.00 93.81 96 ALA A O 1
ATOM 703 N N . ALA A 1 97 ? -48.655 -2.099 88.964 1.00 93.12 97 ALA A N 1
ATOM 704 C CA . ALA A 1 97 ? -47.724 -3.057 88.363 1.00 93.12 97 ALA A CA 1
ATOM 705 C C . ALA A 1 97 ? -48.327 -3.755 87.132 1.00 93.12 97 ALA A C 1
ATOM 707 O O . ALA A 1 97 ? -47.675 -3.849 86.094 1.00 93.12 97 ALA A O 1
ATOM 708 N N . THR A 1 98 ? -49.587 -4.188 87.204 1.00 94.44 98 THR A N 1
ATOM 709 C CA . THR A 1 98 ? -50.304 -4.810 86.081 1.00 94.44 98 THR A CA 1
ATOM 710 C C . THR A 1 98 ? -50.596 -3.811 84.959 1.00 94.44 98 THR A C 1
ATOM 712 O O . THR A 1 98 ? -50.368 -4.142 83.794 1.00 94.44 98 THR A O 1
ATOM 715 N N . HIS A 1 99 ? -50.979 -2.567 85.273 1.00 95.38 99 HIS A N 1
ATOM 716 C CA . HIS A 1 99 ? -51.135 -1.501 84.275 1.00 95.38 99 HIS A CA 1
ATOM 717 C C . HIS A 1 99 ? -49.812 -1.172 83.560 1.00 95.38 99 HIS A C 1
ATOM 719 O O . HIS A 1 99 ? -49.763 -1.093 82.330 1.00 95.38 99 HIS A O 1
ATOM 725 N N . THR A 1 100 ? -48.705 -1.041 84.300 1.00 95.00 100 THR A N 1
ATOM 726 C CA . THR A 1 100 ? -47.383 -0.799 83.691 1.00 95.00 100 THR A CA 1
ATOM 727 C C . THR A 1 100 ? -46.867 -2.006 82.901 1.00 95.00 100 THR A C 1
ATOM 729 O O . THR A 1 100 ? -46.232 -1.813 81.863 1.00 95.00 100 THR A O 1
ATOM 732 N N . LEU A 1 101 ? -47.196 -3.242 83.298 1.00 95.56 101 LEU A N 1
ATOM 733 C CA . LEU A 1 101 ? -46.950 -4.449 82.496 1.00 95.56 101 LEU A CA 1
ATOM 734 C C . LEU A 1 101 ? -47.754 -4.460 81.190 1.00 9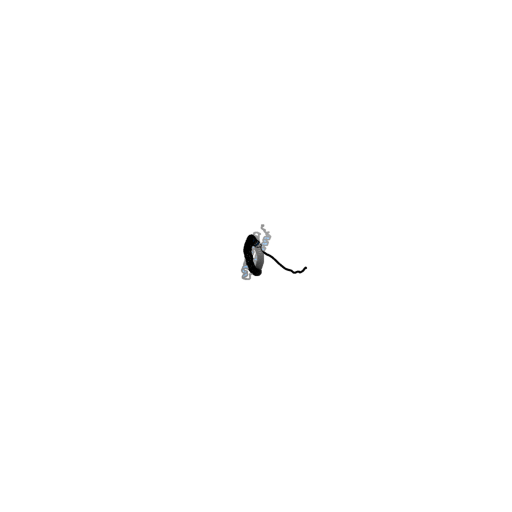5.56 101 LEU A C 1
ATOM 736 O O . LEU A 1 101 ? -47.197 -4.794 80.145 1.00 95.56 101 LEU A O 1
ATOM 740 N N . ALA A 1 102 ? -49.034 -4.084 81.226 1.00 95.75 102 ALA A N 1
ATOM 741 C CA . ALA A 1 102 ? -49.880 -3.993 80.036 1.00 95.75 102 ALA A CA 1
ATOM 742 C C . ALA A 1 102 ? -49.362 -2.927 79.055 1.00 95.75 102 ALA A C 1
ATOM 744 O O . ALA A 1 102 ? -49.175 -3.216 77.874 1.00 95.75 102 ALA A O 1
ATOM 745 N N . SER A 1 103 ? -49.025 -1.735 79.560 1.00 96.00 103 SER A N 1
ATOM 746 C CA . SER A 1 103 ? -48.404 -0.656 78.780 1.00 96.00 103 SER A CA 1
ATOM 747 C C . SER A 1 103 ? -47.074 -1.092 78.144 1.00 96.00 103 SER A C 1
ATOM 749 O O . SER A 1 103 ? -46.886 -0.949 76.935 1.00 96.00 103 SER A O 1
ATOM 751 N N . ARG A 1 104 ? -46.179 -1.735 78.911 1.00 95.69 104 ARG A N 1
ATOM 752 C CA . ARG A 1 104 ? -44.908 -2.272 78.387 1.00 95.69 104 ARG A CA 1
ATOM 753 C C . ARG A 1 104 ? -45.105 -3.370 77.341 1.00 95.69 104 ARG A C 1
ATOM 755 O O . ARG A 1 104 ? -44.352 -3.403 76.375 1.00 95.69 104 ARG A O 1
ATOM 762 N N . ARG A 1 105 ? -46.109 -4.244 77.492 1.00 95.88 105 ARG A N 1
ATOM 763 C CA . ARG A 1 105 ? -46.459 -5.261 76.481 1.00 95.88 105 ARG A CA 1
ATOM 764 C C . ARG A 1 105 ? -46.962 -4.629 75.182 1.00 95.88 105 ARG A C 1
ATOM 766 O O . ARG A 1 105 ? -46.552 -5.072 74.116 1.00 95.88 105 ARG A O 1
ATOM 773 N N . LEU A 1 106 ? -47.793 -3.588 75.266 1.00 96.75 106 LEU A N 1
ATOM 774 C CA . LEU A 1 106 ? -48.274 -2.853 74.092 1.00 96.75 106 LEU A CA 1
ATOM 775 C C . LEU A 1 106 ? -47.126 -2.139 73.359 1.00 96.75 106 LEU A C 1
ATOM 777 O O . LEU A 1 106 ? -47.049 -2.211 72.135 1.00 96.75 106 LEU A O 1
ATOM 781 N N . LEU A 1 107 ? -46.209 -1.503 74.097 1.00 96.44 107 LEU A N 1
ATOM 782 C CA . LEU A 1 107 ? -45.001 -0.906 73.520 1.00 96.44 107 LEU A CA 1
ATOM 783 C C . LEU A 1 107 ? -44.112 -1.964 72.853 1.00 96.44 107 LEU A C 1
ATOM 785 O O . LEU A 1 107 ? -43.724 -1.781 71.707 1.00 96.44 107 LEU A O 1
ATOM 789 N N . LEU A 1 108 ? -43.853 -3.097 73.515 1.00 96.38 108 LEU A N 1
ATOM 790 C CA . LEU A 1 108 ? -43.048 -4.184 72.946 1.00 96.38 108 LEU A CA 1
ATOM 791 C C . LEU A 1 108 ? -43.656 -4.735 71.644 1.00 96.38 108 LEU A C 1
ATOM 793 O O . LEU A 1 108 ? -42.932 -4.928 70.673 1.00 96.38 108 LEU A O 1
ATOM 797 N N . ALA A 1 109 ? -44.978 -4.931 71.599 1.00 96.44 109 ALA A N 1
ATOM 798 C CA . ALA A 1 109 ? -45.677 -5.364 70.389 1.00 96.44 109 ALA A CA 1
ATOM 799 C C . ALA A 1 109 ? -45.602 -4.318 69.258 1.00 96.44 109 ALA A C 1
ATOM 801 O O . ALA A 1 109 ? -45.462 -4.681 68.091 1.00 96.44 109 ALA A O 1
ATOM 802 N N . ARG A 1 110 ? -45.643 -3.019 69.592 1.00 96.88 110 ARG A N 1
ATOM 803 C CA . ARG A 1 110 ? -45.470 -1.927 68.622 1.00 96.88 110 ARG A CA 1
ATOM 804 C C . ARG A 1 110 ? -44.052 -1.886 68.051 1.00 96.88 110 ARG A C 1
ATOM 806 O O . ARG A 1 110 ? -43.908 -1.784 66.838 1.00 96.88 110 ARG A O 1
ATOM 813 N N . GLU A 1 111 ? -43.025 -1.995 68.891 1.00 96.25 111 GLU A N 1
ATOM 814 C CA . GLU A 1 111 ? -41.629 -2.060 68.433 1.00 96.25 111 GLU A CA 1
ATOM 815 C C . GLU A 1 111 ? -41.385 -3.310 67.573 1.00 96.25 111 GLU A C 1
ATOM 817 O O . GLU A 1 111 ? -40.735 -3.229 66.535 1.00 96.25 111 GLU A O 1
ATOM 822 N N . GLN A 1 112 ? -41.968 -4.458 67.938 1.00 96.56 112 GLN A N 1
ATOM 823 C CA . GLN A 1 112 ? -41.909 -5.678 67.125 1.00 96.56 112 GLN A CA 1
ATOM 824 C C . GLN A 1 112 ? -42.556 -5.502 65.743 1.00 96.56 112 GLN A C 1
ATOM 826 O O . GLN A 1 112 ? -41.991 -5.978 64.760 1.00 96.56 112 GLN A O 1
ATOM 831 N N . ALA A 1 113 ? -43.689 -4.798 65.647 1.00 96.81 113 ALA A N 1
ATOM 832 C CA . ALA A 1 113 ? -44.316 -4.475 64.365 1.00 96.81 113 ALA A CA 1
ATOM 833 C C . ALA A 1 113 ? -43.441 -3.528 63.521 1.00 96.81 113 ALA A C 1
ATOM 835 O O . ALA A 1 113 ? -43.135 -3.846 62.377 1.00 96.81 113 ALA A O 1
ATOM 836 N N . LEU A 1 114 ? -42.948 -2.429 64.105 1.00 96.94 114 LEU A N 1
ATOM 837 C CA . LEU A 1 114 ? -42.070 -1.474 63.411 1.00 96.94 114 LEU A CA 1
ATOM 838 C C . LEU A 1 114 ? -40.767 -2.125 62.913 1.00 96.94 114 LEU A C 1
ATOM 840 O O . LEU A 1 114 ? -40.301 -1.816 61.817 1.00 96.94 114 LEU A O 1
ATOM 844 N N . LEU A 1 115 ? -40.192 -3.048 63.690 1.00 96.75 115 LEU A N 1
ATOM 845 C CA . LEU A 1 115 ? -39.027 -3.833 63.277 1.00 96.75 115 LEU A CA 1
ATOM 846 C C . LEU A 1 115 ? -39.366 -4.834 62.165 1.00 96.75 115 LEU A C 1
ATOM 848 O O . LEU A 1 115 ? -38.553 -5.015 61.262 1.00 96.75 115 LEU A O 1
ATOM 852 N N . ALA A 1 116 ? -40.545 -5.464 62.192 1.00 96.75 116 ALA A N 1
ATOM 853 C CA . ALA A 1 116 ? -40.993 -6.359 61.125 1.00 96.75 116 ALA A CA 1
ATOM 854 C C . ALA A 1 116 ? -41.218 -5.604 59.803 1.00 96.75 116 ALA A C 1
ATOM 856 O O . ALA A 1 116 ? -40.728 -6.051 58.765 1.00 96.75 116 ALA A O 1
ATOM 857 N N . ASP A 1 117 ? -41.866 -4.437 59.849 1.00 96.81 117 ASP A N 1
ATOM 858 C CA . ASP A 1 117 ? -42.070 -3.563 58.688 1.00 96.81 117 ASP A CA 1
ATOM 859 C C . ASP A 1 117 ? -40.725 -3.080 58.117 1.00 96.81 117 ASP A C 1
ATOM 861 O O . ASP A 1 117 ? -40.475 -3.193 56.917 1.00 96.81 117 ASP A O 1
ATOM 865 N N . ALA A 1 118 ? -39.809 -2.615 58.976 1.00 96.75 118 ALA A N 1
ATOM 866 C CA . ALA A 1 118 ? -38.473 -2.184 58.561 1.00 96.75 118 ALA A CA 1
ATOM 867 C C . ALA A 1 118 ? -37.632 -3.331 57.969 1.00 96.75 118 ALA A C 1
ATOM 869 O O . ALA A 1 118 ? -36.894 -3.121 57.005 1.00 96.75 118 ALA A O 1
ATOM 870 N N . LEU A 1 119 ? -37.750 -4.553 58.503 1.00 97.31 119 LEU A N 1
ATOM 871 C CA . LEU A 1 119 ? -37.109 -5.742 57.937 1.00 97.31 119 LEU A CA 1
ATOM 872 C C . LEU A 1 119 ? -37.704 -6.112 56.575 1.00 97.31 119 LEU A C 1
ATOM 874 O O . LEU A 1 119 ? -36.941 -6.387 55.650 1.00 97.31 119 LEU A O 1
ATOM 878 N N . ALA A 1 120 ? -39.030 -6.078 56.423 1.00 97.25 120 ALA A N 1
ATOM 879 C CA . ALA A 1 120 ? -39.695 -6.335 55.148 1.00 97.25 120 ALA A CA 1
ATOM 880 C C . ALA A 1 120 ? -39.266 -5.317 54.078 1.00 97.25 120 ALA A C 1
ATOM 882 O O . ALA A 1 120 ? -38.943 -5.700 52.952 1.00 97.25 120 ALA A O 1
ATOM 883 N N . ASP A 1 121 ? -39.174 -4.036 54.442 1.00 97.56 121 ASP A N 1
ATOM 884 C CA . ASP A 1 121 ? -38.770 -2.976 53.521 1.00 97.56 121 ASP A CA 1
ATOM 885 C C . ASP A 1 121 ? -37.275 -3.058 53.152 1.00 97.56 121 ASP A C 1
ATOM 887 O O . ASP A 1 121 ? -36.904 -2.842 51.997 1.00 97.56 121 ASP A O 1
ATOM 891 N N . CYS A 1 122 ? -36.410 -3.468 54.087 1.00 97.69 122 CYS A N 1
ATOM 892 C CA . CYS A 1 122 ? -35.010 -3.800 53.803 1.00 97.69 122 CYS A CA 1
ATOM 893 C C . CYS A 1 122 ? -34.863 -5.029 52.891 1.00 97.69 122 CYS A C 1
ATOM 895 O O . CYS A 1 122 ? -34.039 -5.001 51.977 1.00 97.69 122 CYS A O 1
ATOM 897 N N . VAL A 1 123 ? -35.656 -6.089 53.091 1.00 97.81 123 VAL A N 1
ATOM 898 C CA . VAL A 1 123 ? -35.656 -7.280 52.219 1.00 97.81 123 VAL A CA 1
ATOM 899 C C . VAL A 1 123 ? -36.137 -6.924 50.812 1.00 97.81 123 VAL A C 1
ATOM 901 O O . VAL A 1 123 ? -35.496 -7.322 49.841 1.00 97.81 123 VAL A O 1
ATOM 904 N N . ARG A 1 124 ? -37.201 -6.118 50.691 1.00 98.00 124 ARG A N 1
ATOM 905 C CA . ARG A 1 124 ? -37.708 -5.607 49.409 1.00 98.00 124 ARG A CA 1
ATOM 906 C C . ARG A 1 124 ? -36.628 -4.830 48.652 1.00 98.00 124 ARG A C 1
ATOM 908 O O . ARG A 1 124 ? -36.303 -5.195 47.527 1.00 98.00 124 ARG A O 1
ATOM 915 N N . ARG A 1 125 ? -36.001 -3.835 49.289 1.00 97.94 125 ARG A N 1
ATOM 916 C CA . ARG A 1 125 ? -34.913 -3.042 48.678 1.00 97.94 125 ARG A CA 1
ATOM 917 C C . ARG A 1 125 ? -33.693 -3.898 48.320 1.00 97.94 125 ARG A C 1
ATOM 919 O O . ARG A 1 125 ? -33.066 -3.678 47.290 1.00 97.94 125 ARG A O 1
ATOM 926 N N . ALA A 1 126 ? -33.353 -4.893 49.143 1.00 97.62 126 ALA A N 1
ATOM 927 C CA . ALA A 1 126 ? -32.268 -5.830 48.850 1.00 97.62 126 ALA A CA 1
ATOM 928 C C . ALA A 1 126 ? -32.579 -6.750 47.656 1.00 97.62 126 ALA A C 1
ATOM 930 O O . ALA A 1 126 ? -31.648 -7.199 46.990 1.00 97.62 126 ALA A O 1
ATOM 931 N N . GLN A 1 127 ? -33.856 -7.023 47.376 1.00 98.00 127 GLN A N 1
ATOM 932 C CA . GLN A 1 127 ? -34.284 -7.747 46.183 1.00 98.00 127 GLN A CA 1
ATOM 933 C C . GLN A 1 127 ? -34.281 -6.835 44.946 1.00 98.00 127 GLN A C 1
ATOM 935 O O . GLN A 1 127 ? -33.627 -7.170 43.965 1.00 98.00 127 GLN A O 1
ATOM 940 N N . GLU A 1 128 ? -34.861 -5.635 45.036 1.00 98.00 128 GLU A N 1
ATOM 941 C CA . GLU A 1 128 ? -34.834 -4.613 43.972 1.00 98.00 128 GLU A CA 1
ATOM 942 C C . GLU A 1 128 ? -33.399 -4.316 43.488 1.00 98.00 128 GLU A C 1
ATOM 944 O O . GLU A 1 128 ? -33.138 -4.252 42.287 1.00 98.00 128 GLU A O 1
ATOM 949 N N . LEU A 1 129 ? -32.437 -4.213 44.414 1.00 98.31 129 LEU A N 1
ATOM 950 C CA . LEU A 1 129 ? -31.018 -4.018 44.093 1.00 98.31 129 LEU A CA 1
ATOM 951 C C . LEU A 1 129 ? -30.344 -5.252 43.466 1.00 98.31 129 LEU A C 1
ATOM 953 O O . LEU A 1 129 ? -29.392 -5.091 42.704 1.00 98.31 129 LEU A O 1
ATOM 957 N N . ARG A 1 130 ? -30.802 -6.475 43.768 1.00 98.25 130 ARG A N 1
ATOM 958 C CA . ARG A 1 130 ? -30.303 -7.702 43.117 1.00 98.25 130 ARG A CA 1
ATOM 959 C C . ARG A 1 130 ? -30.812 -7.813 41.692 1.00 98.25 130 ARG A C 1
ATOM 961 O O . ARG A 1 130 ? -30.027 -8.142 40.808 1.00 98.25 130 ARG A O 1
ATOM 968 N N . ASP A 1 131 ? -32.091 -7.525 41.485 1.00 98.31 131 ASP A N 1
ATOM 969 C CA . ASP A 1 131 ? -32.726 -7.626 40.176 1.00 98.31 131 ASP A CA 1
ATOM 970 C C . ASP A 1 131 ? -32.143 -6.567 39.228 1.00 98.31 131 ASP A C 1
ATOM 972 O O . ASP A 1 131 ? -31.653 -6.919 38.156 1.00 98.31 131 ASP A O 1
ATOM 976 N N . ALA A 1 132 ? -31.996 -5.315 39.680 1.00 98.12 132 ALA A N 1
ATOM 977 C CA . ALA A 1 132 ? -31.301 -4.270 38.922 1.00 98.12 132 ALA A CA 1
ATOM 978 C C . ALA A 1 132 ? -29.823 -4.613 38.617 1.00 98.12 132 ALA A C 1
ATOM 980 O O . ALA A 1 132 ? -29.323 -4.321 37.529 1.00 98.12 132 ALA A O 1
ATOM 981 N N . ALA A 1 133 ? -29.107 -5.261 39.546 1.00 97.88 133 ALA A N 1
ATOM 982 C CA . ALA A 1 133 ? -27.734 -5.715 39.305 1.00 97.88 133 ALA A CA 1
ATOM 983 C C . ALA A 1 133 ? -27.663 -6.876 38.293 1.00 97.88 133 ALA A C 1
ATOM 985 O O . ALA A 1 133 ? -26.722 -6.942 37.499 1.00 97.88 133 ALA A O 1
ATOM 986 N N . ALA A 1 134 ? -28.653 -7.774 38.292 1.00 98.12 134 ALA A N 1
ATOM 987 C CA . ALA A 1 134 ? -28.766 -8.856 37.320 1.00 98.12 134 ALA A CA 1
ATOM 988 C C . ALA A 1 134 ? -29.112 -8.323 35.918 1.00 98.12 134 ALA A C 1
ATOM 990 O O . ALA A 1 134 ? -28.469 -8.717 34.945 1.00 98.12 134 ALA A O 1
ATOM 991 N N . GLU A 1 135 ? -30.055 -7.383 35.812 1.00 98.19 135 GLU A N 1
ATOM 992 C CA . GLU A 1 135 ? -30.394 -6.694 34.559 1.00 98.19 135 GLU A CA 1
ATOM 993 C C . GLU A 1 135 ? -29.182 -5.957 33.973 1.00 98.19 135 GLU A C 1
ATOM 995 O O . GLU A 1 135 ? -28.845 -6.157 32.804 1.00 98.19 135 GLU A O 1
ATOM 1000 N N . ALA A 1 136 ? -28.459 -5.183 34.792 1.00 98.00 136 ALA A N 1
ATOM 1001 C CA . ALA A 1 136 ? -27.243 -4.489 34.368 1.00 98.00 136 ALA A CA 1
ATOM 1002 C C . ALA A 1 136 ? -26.148 -5.461 33.886 1.00 98.00 136 ALA A C 1
ATOM 1004 O O . ALA A 1 136 ? -25.506 -5.216 32.863 1.00 98.00 136 ALA A O 1
ATOM 1005 N N . ALA A 1 137 ? -25.961 -6.595 34.574 1.00 98.38 137 ALA A N 1
ATOM 1006 C CA . ALA A 1 137 ? -25.015 -7.630 34.159 1.00 98.38 137 ALA A CA 1
ATOM 1007 C C . ALA A 1 137 ? -25.414 -8.294 32.826 1.00 98.38 137 ALA A C 1
ATOM 1009 O O . ALA A 1 137 ? -24.543 -8.592 32.004 1.00 98.38 137 ALA A O 1
ATOM 1010 N N . VAL A 1 138 ? -26.714 -8.495 32.579 1.00 98.44 138 VAL A N 1
ATOM 1011 C CA . VAL A 1 138 ? -27.224 -9.011 31.299 1.00 98.44 138 VAL A CA 1
ATOM 1012 C C . VAL A 1 138 ? -27.041 -7.983 30.178 1.00 98.44 138 VAL A C 1
ATOM 1014 O O . VAL A 1 138 ? -26.541 -8.363 29.118 1.00 98.44 138 VAL A O 1
ATOM 1017 N N . SER A 1 139 ? -27.359 -6.701 30.404 1.00 98.19 139 SER A N 1
ATOM 1018 C CA . SER A 1 139 ? -27.167 -5.633 29.406 1.00 98.19 139 SER A CA 1
ATOM 1019 C C . SER A 1 139 ? -25.697 -5.508 29.006 1.00 98.19 139 SER A C 1
ATOM 1021 O O . SER A 1 139 ? -25.362 -5.685 27.835 1.00 98.19 139 SER A O 1
ATOM 1023 N N . ALA A 1 140 ? -24.791 -5.384 29.982 1.00 98.25 140 ALA A N 1
ATOM 1024 C CA . ALA A 1 140 ? -23.351 -5.314 29.734 1.00 98.25 140 ALA A CA 1
ATOM 1025 C C . ALA A 1 140 ? -22.811 -6.556 28.992 1.00 98.25 140 ALA A C 1
ATOM 1027 O O . ALA A 1 140 ? -21.924 -6.449 28.141 1.00 98.25 140 ALA A O 1
ATOM 1028 N N . ALA A 1 141 ? -23.362 -7.748 29.258 1.00 98.44 141 ALA A N 1
ATOM 1029 C CA . ALA A 1 141 ? -23.001 -8.976 28.549 1.00 98.44 141 ALA A CA 1
ATOM 1030 C C . ALA A 1 141 ? -23.572 -9.064 27.118 1.00 98.44 141 ALA A C 1
ATOM 1032 O O . ALA A 1 141 ? -23.045 -9.831 26.306 1.00 98.44 141 ALA A O 1
ATOM 1033 N N . VAL A 1 142 ? -24.632 -8.318 26.791 1.00 98.25 142 VAL A N 1
ATOM 1034 C CA . VAL A 1 142 ? -25.158 -8.156 25.424 1.00 98.25 142 VAL A CA 1
ATOM 1035 C C . VAL A 1 142 ? -24.366 -7.082 24.678 1.00 98.25 142 VAL A C 1
ATOM 1037 O O . VAL A 1 142 ? -23.876 -7.356 23.584 1.00 98.25 142 VAL A O 1
ATOM 1040 N N . GLU A 1 143 ? -24.142 -5.922 25.292 1.00 98.25 143 GLU A N 1
ATOM 1041 C CA . GLU A 1 143 ? -23.321 -4.825 24.762 1.00 98.25 143 GLU A CA 1
ATOM 1042 C C . GLU A 1 143 ? -21.900 -5.300 24.429 1.00 98.25 143 GLU A C 1
ATOM 1044 O O . GLU A 1 143 ? -21.430 -5.111 23.309 1.00 98.25 143 GLU A O 1
ATOM 1049 N N . GLN A 1 144 ? -21.241 -6.036 25.332 1.00 98.31 144 GLN A N 1
ATOM 1050 C CA . GLN A 1 144 ? -19.915 -6.605 25.067 1.00 98.31 144 GLN A CA 1
ATOM 1051 C C . GLN A 1 144 ? -19.917 -7.583 23.875 1.00 98.31 144 GLN A C 1
ATOM 1053 O O . GLN A 1 144 ? -18.927 -7.664 23.145 1.00 98.31 144 GLN A O 1
ATOM 1058 N N . LYS A 1 145 ? -21.005 -8.333 23.647 1.00 98.38 145 LYS A N 1
ATOM 1059 C CA . LYS A 1 145 ? -21.141 -9.216 22.472 1.00 98.38 145 LYS A CA 1
ATOM 1060 C C . LYS A 1 145 ? -21.428 -8.431 21.194 1.00 98.38 145 LYS A C 1
ATOM 1062 O O . LYS A 1 145 ? -20.992 -8.871 20.133 1.00 98.38 145 LYS A O 1
ATOM 1067 N N . PHE A 1 146 ? -22.145 -7.312 21.285 1.00 98.62 146 PHE A N 1
ATOM 1068 C CA . PHE A 1 146 ? -22.386 -6.408 20.165 1.00 98.62 146 PHE A CA 1
ATOM 1069 C C . PHE A 1 146 ? -21.078 -5.742 19.726 1.00 98.62 146 PHE A C 1
ATOM 1071 O O . PHE A 1 146 ? -20.636 -5.987 18.608 1.00 98.62 146 PHE A O 1
ATOM 1078 N N . VAL A 1 147 ? -20.393 -5.039 20.635 1.00 98.56 147 VAL A N 1
ATOM 1079 C CA . VAL A 1 147 ? -19.132 -4.333 20.348 1.00 98.56 147 VAL A CA 1
ATOM 1080 C C . VAL A 1 147 ? -18.076 -5.286 19.779 1.00 98.56 147 VAL A C 1
ATOM 1082 O O . VAL A 1 147 ? -17.446 -4.970 18.780 1.00 98.56 147 VAL A O 1
ATOM 1085 N N . ARG A 1 148 ? -17.926 -6.504 20.324 1.00 98.50 148 ARG A N 1
ATOM 1086 C CA . ARG A 1 148 ? -16.988 -7.507 19.771 1.00 98.50 148 ARG A CA 1
ATOM 1087 C C . ARG A 1 148 ? -17.334 -7.985 18.356 1.00 98.50 148 ARG A C 1
ATOM 1089 O O . ARG A 1 148 ? -16.443 -8.437 17.646 1.00 98.50 148 ARG A O 1
ATOM 1096 N N . ARG A 1 149 ? -18.609 -7.962 17.955 1.00 98.50 149 ARG A N 1
ATOM 1097 C CA . ARG A 1 149 ? -19.031 -8.298 16.582 1.00 98.50 149 ARG A CA 1
ATOM 1098 C C . ARG A 1 149 ? -18.838 -7.112 15.646 1.00 98.50 149 ARG A C 1
ATOM 1100 O O . ARG A 1 149 ? -18.404 -7.304 14.519 1.00 98.50 149 ARG A O 1
ATOM 1107 N N . GLU A 1 150 ? -19.129 -5.911 16.132 1.00 98.38 150 GLU A N 1
ATOM 1108 C CA . GLU A 1 150 ? -18.925 -4.645 15.433 1.00 98.38 150 GLU A CA 1
ATOM 1109 C C . GLU A 1 150 ? -17.438 -4.406 15.122 1.00 98.38 150 GLU A C 1
ATOM 1111 O O . GLU A 1 150 ? -17.100 -4.149 13.969 1.00 98.38 150 GLU A O 1
ATOM 1116 N N . THR A 1 151 ? -16.528 -4.603 16.088 1.00 98.38 151 THR A N 1
ATOM 1117 C CA . THR A 1 151 ? -15.079 -4.482 15.843 1.00 98.38 151 THR A CA 1
ATOM 1118 C C . THR A 1 151 ? -14.582 -5.499 14.820 1.00 98.38 151 THR A C 1
ATOM 1120 O O . THR A 1 151 ? -13.891 -5.110 13.885 1.00 98.38 151 THR A O 1
ATOM 1123 N N . VAL A 1 152 ? -14.983 -6.773 14.925 1.00 98.56 152 VAL A N 1
ATOM 1124 C CA . VAL A 1 152 ? -14.598 -7.809 13.947 1.00 98.56 152 VAL A CA 1
ATOM 1125 C C . VAL A 1 152 ? -15.140 -7.485 12.551 1.00 98.56 152 VAL A C 1
ATOM 1127 O O . VAL A 1 152 ? -14.392 -7.563 11.583 1.00 98.56 152 VAL A O 1
ATOM 1130 N N . ALA A 1 153 ? -16.395 -7.042 12.430 1.00 98.44 153 ALA A N 1
ATOM 1131 C CA . ALA A 1 153 ? -16.967 -6.644 11.144 1.00 98.44 153 ALA A CA 1
ATOM 1132 C C . ALA A 1 153 ? -16.252 -5.421 10.534 1.00 98.44 153 ALA A C 1
ATOM 1134 O O . ALA A 1 153 ? -16.043 -5.371 9.321 1.00 98.44 153 ALA A O 1
ATOM 1135 N N . HIS A 1 154 ? -15.831 -4.451 11.354 1.00 98.31 154 HIS A N 1
ATOM 1136 C CA . HIS A 1 154 ? -15.016 -3.322 10.900 1.00 98.31 154 HIS A CA 1
ATOM 1137 C C . HIS A 1 154 ? -13.596 -3.741 10.491 1.00 98.31 154 HIS A C 1
ATOM 1139 O O . HIS A 1 154 ? -13.110 -3.274 9.461 1.00 98.31 154 HIS A O 1
ATOM 1145 N N . GLU A 1 155 ? -12.946 -4.632 11.241 1.00 98.50 155 GLU A N 1
ATOM 1146 C CA . GLU A 1 155 ? -11.633 -5.197 10.901 1.00 98.50 155 GLU A CA 1
ATOM 1147 C C . GLU A 1 155 ? -11.687 -5.992 9.587 1.00 98.50 155 GLU A C 1
ATOM 1149 O O . GLU A 1 155 ? -10.833 -5.805 8.718 1.00 98.50 155 GLU A O 1
ATOM 1154 N N . GLU A 1 156 ? -12.714 -6.823 9.392 1.00 98.50 156 GLU A N 1
ATOM 1155 C CA . GLU A 1 156 ? -12.946 -7.570 8.151 1.00 98.50 156 GLU A CA 1
ATOM 1156 C C . GLU A 1 156 ? -13.231 -6.637 6.966 1.00 98.50 156 GLU A C 1
ATOM 1158 O O . GLU A 1 156 ? -12.606 -6.782 5.914 1.00 98.50 156 GLU A O 1
ATOM 1163 N N . ALA A 1 157 ? -14.104 -5.636 7.129 1.00 98.19 157 ALA A N 1
ATOM 1164 C CA . ALA A 1 157 ? -14.408 -4.663 6.078 1.00 98.19 157 ALA A CA 1
ATOM 1165 C C . ALA A 1 157 ? -13.179 -3.820 5.686 1.00 98.19 157 ALA A C 1
ATOM 1167 O O . ALA A 1 157 ? -12.902 -3.644 4.496 1.00 98.19 157 ALA A O 1
ATOM 1168 N N . ALA A 1 158 ? -12.406 -3.346 6.669 1.00 98.44 158 ALA A N 1
ATOM 1169 C CA . ALA A 1 158 ? -11.162 -2.617 6.434 1.00 98.44 158 ALA A CA 1
ATOM 1170 C C . ALA A 1 158 ? -10.122 -3.502 5.732 1.00 98.44 158 ALA A C 1
ATOM 1172 O O . ALA A 1 158 ? -9.534 -3.089 4.732 1.00 98.44 158 ALA A O 1
ATOM 1173 N N . ARG A 1 159 ? -9.945 -4.750 6.188 1.00 98.44 159 ARG A N 1
ATOM 1174 C CA . ARG A 1 159 ? -9.047 -5.729 5.561 1.00 98.44 159 ARG A CA 1
ATOM 1175 C C . ARG A 1 159 ? -9.436 -6.012 4.111 1.00 98.44 159 ARG A C 1
ATOM 1177 O O . ARG A 1 159 ? -8.559 -6.012 3.252 1.00 98.44 159 ARG A O 1
ATOM 1184 N N . MET A 1 160 ? -10.721 -6.216 3.824 1.00 98.44 160 MET A N 1
ATOM 1185 C CA . MET A 1 160 ? -11.213 -6.438 2.459 1.00 98.44 160 MET A CA 1
ATOM 1186 C C . MET A 1 160 ? -10.970 -5.222 1.556 1.00 98.44 160 MET A C 1
ATOM 1188 O O . MET A 1 160 ? -10.562 -5.394 0.406 1.00 98.44 160 MET A O 1
ATOM 1192 N N . HIS A 1 161 ? -11.136 -4.000 2.074 1.00 98.38 161 HIS A N 1
ATOM 1193 C CA . HIS A 1 161 ? -10.755 -2.784 1.354 1.00 98.38 161 HIS A CA 1
ATOM 1194 C C . HIS A 1 161 ? -9.250 -2.731 1.062 1.00 98.38 161 HIS A C 1
ATOM 1196 O O . HIS A 1 161 ? -8.874 -2.527 -0.092 1.00 98.38 161 HIS A O 1
ATOM 1202 N N . CYS A 1 162 ? -8.398 -2.972 2.065 1.00 98.25 162 CYS A N 1
ATOM 1203 C CA . CYS A 1 162 ? -6.943 -2.980 1.901 1.00 98.25 162 CYS A CA 1
ATOM 1204 C C . CYS A 1 162 ? -6.497 -4.004 0.847 1.00 98.25 162 CYS A C 1
ATOM 1206 O O . CYS A 1 162 ? -5.835 -3.617 -0.115 1.00 98.25 162 CYS A O 1
ATOM 1208 N N . VAL A 1 163 ? -6.931 -5.267 0.958 1.00 98.56 163 VAL A N 1
ATOM 1209 C CA . VAL A 1 163 ? -6.597 -6.332 -0.009 1.00 98.56 163 VAL A CA 1
ATOM 1210 C C . VAL A 1 163 ? -7.094 -5.996 -1.420 1.00 98.56 163 VAL A C 1
ATOM 1212 O O . VAL A 1 163 ? -6.375 -6.213 -2.391 1.00 98.56 163 VAL A O 1
ATOM 1215 N N . SER A 1 164 ? -8.286 -5.408 -1.560 1.00 98.44 164 SER A N 1
ATOM 1216 C CA . SER A 1 164 ? -8.795 -4.951 -2.862 1.00 98.44 164 SER A CA 1
ATOM 1217 C C . SER A 1 164 ? -7.911 -3.853 -3.475 1.00 98.44 164 SER A C 1
ATOM 1219 O O . SER A 1 164 ? -7.546 -3.920 -4.651 1.00 98.44 164 SER A O 1
ATOM 1221 N N . THR A 1 165 ? -7.483 -2.869 -2.672 1.00 98.44 165 THR A N 1
ATOM 1222 C CA . THR A 1 165 ? -6.567 -1.817 -3.145 1.00 98.44 165 THR A CA 1
ATOM 1223 C C . THR A 1 165 ? -5.158 -2.327 -3.443 1.00 98.44 165 THR A C 1
ATOM 1225 O O . THR A 1 165 ? -4.550 -1.864 -4.405 1.00 98.44 165 THR A O 1
ATOM 1228 N N . GLU A 1 166 ? -4.657 -3.289 -2.667 1.00 98.38 166 GLU A N 1
ATOM 1229 C CA . GLU A 1 166 ? -3.354 -3.926 -2.865 1.00 98.38 166 GLU A CA 1
ATOM 1230 C C . GLU A 1 166 ? -3.336 -4.740 -4.163 1.00 98.38 166 GLU A C 1
ATOM 1232 O O . GLU A 1 166 ? -2.458 -4.527 -4.998 1.00 98.38 166 GLU A O 1
ATOM 1237 N N . ASN A 1 167 ? -4.355 -5.573 -4.400 1.00 98.50 167 ASN A N 1
ATOM 1238 C CA . ASN A 1 167 ? -4.499 -6.342 -5.638 1.00 98.50 167 ASN A CA 1
ATOM 1239 C C . ASN A 1 167 ? -4.512 -5.431 -6.876 1.00 98.50 167 ASN A C 1
ATOM 1241 O O . ASN A 1 167 ? -3.745 -5.669 -7.809 1.00 98.50 167 ASN A O 1
ATOM 1245 N N . ARG A 1 168 ? -5.288 -4.334 -6.862 1.00 98.56 168 ARG A N 1
ATOM 1246 C CA . ARG A 1 168 ? -5.297 -3.346 -7.960 1.00 98.56 168 ARG A CA 1
ATOM 1247 C C . ARG A 1 168 ? -3.906 -2.749 -8.211 1.00 98.56 168 ARG A C 1
ATOM 1249 O O . ARG A 1 168 ? -3.492 -2.616 -9.358 1.00 98.56 168 ARG A O 1
ATOM 1256 N N . LEU A 1 169 ? -3.168 -2.401 -7.155 1.00 98.50 169 LEU A N 1
ATOM 1257 C CA . LEU A 1 169 ? -1.811 -1.851 -7.279 1.00 98.50 169 LEU A CA 1
ATOM 1258 C C . LEU A 1 169 ? -0.798 -2.897 -7.783 1.00 98.50 169 LEU A C 1
ATOM 1260 O O . LEU A 1 169 ? 0.122 -2.550 -8.525 1.00 98.50 169 LEU A O 1
ATOM 1264 N N . VAL A 1 170 ? -0.973 -4.175 -7.433 1.00 98.69 170 VAL A N 1
ATOM 1265 C CA . VAL A 1 170 ? -0.174 -5.296 -7.958 1.00 98.69 170 VAL A CA 1
ATOM 1266 C C . VAL A 1 170 ? -0.461 -5.533 -9.446 1.00 98.69 170 VAL A C 1
ATOM 1268 O O . VAL A 1 170 ? 0.482 -5.718 -10.219 1.00 98.69 170 VAL A O 1
ATOM 1271 N N . GLU A 1 171 ? -1.724 -5.463 -9.871 1.00 98.44 171 GLU A N 1
ATOM 1272 C CA . GLU A 1 171 ? -2.124 -5.533 -11.283 1.00 98.44 171 GLU A CA 1
ATOM 1273 C C . GLU A 1 171 ? -1.562 -4.354 -12.091 1.00 98.44 171 GLU A C 1
ATOM 1275 O O . GLU A 1 171 ? -0.921 -4.563 -13.124 1.00 98.44 171 GLU A O 1
ATOM 1280 N N . GLU A 1 172 ? -1.708 -3.121 -11.594 1.00 98.50 172 GLU A N 1
ATOM 1281 C CA . GLU A 1 172 ? -1.150 -1.913 -12.215 1.00 98.50 172 GLU A CA 1
ATOM 1282 C C . GLU A 1 172 ? 0.378 -1.994 -12.332 1.00 98.50 172 GLU A C 1
ATOM 1284 O O . GLU A 1 172 ? 0.930 -1.748 -13.408 1.00 98.50 172 GLU A O 1
ATOM 1289 N N . ARG A 1 173 ? 1.076 -2.433 -11.275 1.00 98.38 173 ARG A N 1
ATOM 1290 C CA . ARG A 1 173 ? 2.520 -2.723 -11.314 1.00 98.38 173 ARG A CA 1
ATOM 1291 C C . ARG A 1 173 ? 2.859 -3.775 -12.375 1.00 98.38 173 ARG A C 1
ATOM 1293 O O . ARG A 1 173 ? 3.841 -3.609 -13.095 1.00 98.38 173 ARG A O 1
ATOM 1300 N N . GLY A 1 174 ? 2.056 -4.831 -12.502 1.00 98.50 174 GLY A N 1
ATOM 1301 C CA . GLY A 1 174 ? 2.219 -5.865 -13.528 1.00 98.50 174 GLY A CA 1
ATOM 1302 C C . GLY A 1 174 ? 2.047 -5.342 -14.959 1.00 98.50 174 GLY A C 1
ATOM 1303 O O . GLY A 1 174 ? 2.753 -5.791 -15.862 1.00 98.50 174 GLY A O 1
ATOM 1304 N N . VAL A 1 175 ? 1.162 -4.364 -15.176 1.00 98.56 175 VAL A N 1
ATOM 1305 C CA . VAL A 1 175 ? 1.017 -3.665 -16.465 1.00 98.56 175 VAL A CA 1
ATOM 1306 C C . VAL A 1 175 ? 2.228 -2.772 -16.752 1.00 98.56 175 VAL A C 1
ATOM 1308 O O . VAL A 1 175 ? 2.729 -2.779 -17.875 1.00 98.56 175 VAL A O 1
ATOM 1311 N N . TRP A 1 176 ? 2.731 -2.029 -15.761 1.00 98.50 176 TRP A N 1
ATOM 1312 C CA . TRP A 1 176 ? 3.904 -1.164 -15.943 1.00 98.50 176 TRP A CA 1
ATOM 1313 C C . TRP A 1 176 ? 5.193 -1.946 -16.210 1.00 98.50 176 TRP A C 1
ATOM 1315 O O . TRP A 1 176 ? 5.943 -1.557 -17.101 1.00 98.50 176 TRP A O 1
ATOM 1325 N N . ILE A 1 177 ? 5.416 -3.076 -15.530 1.00 98.69 177 ILE A N 1
ATOM 1326 C CA . ILE A 1 177 ? 6.556 -3.968 -15.808 1.00 98.69 177 ILE A CA 1
ATOM 1327 C C . ILE A 1 177 ? 6.532 -4.429 -17.272 1.00 98.69 177 ILE A C 1
ATOM 1329 O O . ILE A 1 177 ? 7.511 -4.231 -17.985 1.00 98.69 177 ILE A O 1
ATOM 1333 N N . LYS A 1 178 ? 5.386 -4.920 -17.763 1.00 98.56 178 LYS A N 1
ATOM 1334 C CA . LYS A 1 178 ? 5.234 -5.359 -19.162 1.00 98.56 178 LYS A CA 1
ATOM 1335 C C . LYS A 1 178 ? 5.464 -4.242 -20.183 1.00 98.56 178 LYS A C 1
ATOM 1337 O O . LYS A 1 178 ? 5.961 -4.513 -21.270 1.00 98.56 178 LYS A O 1
ATOM 1342 N N . LYS A 1 179 ? 5.111 -2.990 -19.863 1.00 98.56 179 LYS A N 1
ATOM 1343 C CA . LYS A 1 179 ? 5.434 -1.839 -20.727 1.00 98.56 179 LYS A CA 1
ATOM 1344 C C . LYS A 1 179 ? 6.940 -1.597 -20.793 1.00 98.56 179 LYS A C 1
ATOM 1346 O O . LYS A 1 179 ? 7.465 -1.494 -21.891 1.00 98.56 179 LYS A O 1
ATOM 1351 N N . ILE A 1 180 ? 7.623 -1.5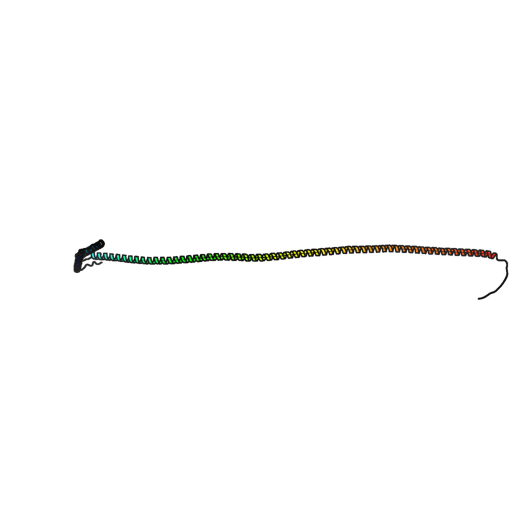85 -19.648 1.00 98.50 180 ILE A N 1
ATOM 1352 C CA . ILE A 1 180 ? 9.080 -1.389 -19.569 1.00 98.50 180 ILE A CA 1
ATOM 1353 C C . ILE A 1 180 ? 9.824 -2.516 -20.309 1.00 98.50 180 ILE A C 1
ATOM 1355 O O . ILE A 1 180 ? 10.763 -2.248 -21.053 1.00 98.50 180 ILE A O 1
ATOM 1359 N N . GLU A 1 181 ? 9.370 -3.766 -20.177 1.00 98.50 181 GLU A N 1
ATOM 1360 C CA . GLU A 1 181 ? 9.894 -4.915 -20.934 1.00 98.50 181 GLU A CA 1
ATOM 1361 C C . GLU A 1 181 ? 9.713 -4.739 -22.454 1.00 98.50 181 GLU A C 1
ATOM 1363 O O . GLU A 1 181 ? 10.640 -4.988 -23.224 1.00 98.50 181 GLU A O 1
ATOM 1368 N N . LEU A 1 182 ? 8.541 -4.273 -22.905 1.00 98.50 182 LEU A N 1
ATOM 1369 C CA . LEU A 1 182 ? 8.270 -4.004 -24.323 1.00 98.50 182 LEU A CA 1
ATOM 1370 C C . LEU A 1 182 ? 9.051 -2.797 -24.865 1.00 98.50 182 LEU A C 1
ATOM 1372 O O . LEU A 1 182 ? 9.493 -2.836 -26.012 1.00 98.50 182 LEU A O 1
ATOM 1376 N N . GLU A 1 183 ? 9.239 -1.750 -24.062 1.00 98.31 183 GLU A N 1
ATOM 1377 C CA . GLU A 1 183 ? 10.044 -0.571 -24.400 1.00 98.31 183 GLU A CA 1
ATOM 1378 C C . GLU A 1 183 ? 11.533 -0.933 -24.516 1.00 98.31 183 GLU A C 1
ATOM 1380 O O . GLU A 1 183 ? 12.176 -0.528 -25.484 1.00 98.31 183 GLU A O 1
ATOM 1385 N N . GLY A 1 184 ? 12.056 -1.780 -23.620 1.00 98.44 184 GLY A N 1
ATOM 1386 C CA . GLY A 1 184 ? 13.399 -2.362 -23.734 1.00 98.44 184 GLY A CA 1
ATOM 1387 C C . GLY A 1 184 ? 13.562 -3.199 -25.006 1.00 98.44 184 GLY A C 1
ATOM 1388 O O . GLY A 1 184 ? 14.421 -2.909 -25.832 1.00 98.44 184 GLY A O 1
ATOM 1389 N N . LEU A 1 185 ? 12.655 -4.154 -25.249 1.00 98.56 185 LEU A N 1
ATOM 1390 C CA . LEU A 1 185 ? 12.664 -4.979 -26.467 1.00 98.56 185 LEU A CA 1
ATOM 1391 C C . LEU A 1 185 ? 12.491 -4.172 -27.767 1.00 98.56 185 LEU A C 1
ATOM 1393 O O . LEU A 1 185 ? 12.867 -4.655 -28.839 1.00 98.56 185 LEU A O 1
ATOM 1397 N N . ALA A 1 186 ? 11.888 -2.982 -27.709 1.00 98.50 186 ALA A N 1
ATOM 1398 C CA . ALA A 1 186 ? 11.818 -2.054 -28.833 1.00 98.50 186 ALA A CA 1
ATOM 1399 C C . ALA A 1 186 ? 13.129 -1.269 -28.999 1.00 98.50 186 ALA A C 1
ATOM 1401 O O . ALA A 1 186 ? 13.620 -1.155 -30.122 1.00 98.50 186 ALA A O 1
ATOM 1402 N N . HIS A 1 187 ? 13.716 -0.780 -27.902 1.00 98.56 187 HIS A N 1
ATOM 1403 C CA . HIS A 1 187 ? 15.016 -0.110 -27.894 1.00 98.56 187 HIS A CA 1
ATOM 1404 C C . HIS A 1 187 ? 16.117 -1.016 -28.454 1.00 98.56 187 HIS A C 1
ATOM 1406 O O . HIS A 1 187 ? 16.794 -0.617 -29.400 1.00 98.56 187 HIS A O 1
ATOM 1412 N N . ASP A 1 188 ? 16.225 -2.250 -27.957 1.00 98.56 188 ASP A N 1
ATOM 1413 C CA . ASP A 1 188 ? 17.221 -3.226 -28.405 1.00 98.56 188 ASP A CA 1
ATOM 1414 C C . ASP A 1 188 ? 17.131 -3.443 -29.920 1.00 98.56 188 ASP A C 1
ATOM 1416 O O . ASP A 1 188 ? 18.133 -3.330 -30.615 1.00 98.56 188 ASP A O 1
ATOM 1420 N N . LYS A 1 189 ? 15.919 -3.644 -30.462 1.00 98.44 189 LYS A N 1
ATOM 1421 C CA . LYS A 1 189 ? 15.679 -3.812 -31.910 1.00 98.44 189 LYS A CA 1
ATOM 1422 C C . LYS A 1 189 ? 16.033 -2.576 -32.737 1.00 98.44 189 LYS A C 1
ATOM 1424 O O . LYS A 1 189 ? 16.473 -2.721 -33.877 1.00 98.44 189 LYS A O 1
ATOM 1429 N N . ILE A 1 190 ? 15.829 -1.376 -32.194 1.00 98.44 190 ILE A N 1
ATOM 1430 C CA . ILE A 1 190 ? 16.221 -0.119 -32.844 1.00 98.44 190 ILE A CA 1
ATOM 1431 C C . ILE A 1 190 ? 17.749 0.001 -32.864 1.00 98.44 190 ILE A C 1
ATOM 1433 O O . ILE A 1 190 ? 18.310 0.312 -33.912 1.00 98.44 190 ILE A O 1
ATOM 1437 N N . MET A 1 191 ? 18.428 -0.309 -31.757 1.00 98.44 191 MET A N 1
ATOM 1438 C CA . MET A 1 191 ? 19.893 -0.316 -31.684 1.00 98.44 191 MET A CA 1
ATOM 1439 C C . MET A 1 191 ? 20.505 -1.363 -32.628 1.00 98.44 191 MET A C 1
ATOM 1441 O O . MET A 1 191 ? 21.430 -1.047 -33.374 1.00 98.44 191 MET A O 1
ATOM 1445 N N . ASP A 1 192 ? 19.933 -2.567 -32.672 1.00 98.50 192 ASP A N 1
ATOM 1446 C CA . ASP A 1 192 ? 20.267 -3.655 -33.601 1.00 98.50 192 ASP A CA 1
ATOM 1447 C C . ASP A 1 192 ? 20.179 -3.208 -35.071 1.00 98.50 192 ASP A C 1
ATOM 1449 O O . ASP A 1 192 ? 21.069 -3.472 -35.881 1.00 98.50 192 ASP A O 1
ATOM 1453 N N . PHE A 1 193 ? 19.088 -2.524 -35.430 1.00 98.44 193 PHE A N 1
ATOM 1454 C CA . PHE A 1 193 ? 18.865 -2.007 -36.778 1.00 98.44 193 PHE A CA 1
ATOM 1455 C C . PHE A 1 193 ? 19.855 -0.889 -37.127 1.00 98.44 193 PHE A C 1
ATOM 1457 O O . PHE A 1 193 ? 20.487 -0.944 -38.181 1.00 98.44 193 PHE A O 1
ATOM 1464 N N . LEU A 1 194 ? 20.029 0.095 -36.241 1.00 98.62 194 LEU A N 1
ATOM 1465 C CA . LEU A 1 194 ? 20.946 1.218 -36.453 1.00 98.62 194 LEU A CA 1
ATOM 1466 C C . LEU A 1 194 ? 22.407 0.760 -36.554 1.00 98.62 194 LEU A C 1
ATOM 1468 O O . LEU A 1 194 ? 23.147 1.288 -37.380 1.00 98.62 194 LEU A O 1
ATOM 1472 N N . THR A 1 195 ? 22.802 -0.250 -35.775 1.00 98.56 195 THR A N 1
ATOM 1473 C CA . THR A 1 195 ? 24.148 -0.841 -35.827 1.00 98.56 195 THR A CA 1
ATOM 1474 C C . THR A 1 195 ? 24.392 -1.496 -37.184 1.00 98.56 195 THR A C 1
ATOM 1476 O O . THR A 1 195 ? 25.332 -1.113 -37.872 1.00 98.56 195 THR A O 1
ATOM 1479 N N . ARG A 1 196 ? 23.477 -2.360 -37.646 1.00 98.38 196 ARG A N 1
ATOM 1480 C CA . ARG A 1 196 ? 23.572 -3.004 -38.970 1.00 98.38 196 ARG A CA 1
ATOM 1481 C C . ARG A 1 196 ? 23.556 -2.004 -40.128 1.00 98.38 196 ARG A C 1
ATOM 1483 O O . ARG A 1 196 ? 24.237 -2.210 -41.125 1.00 98.38 196 ARG A O 1
ATOM 1490 N N . GLN A 1 197 ? 22.779 -0.922 -40.025 1.00 98.38 197 GLN A N 1
ATOM 1491 C CA . GLN A 1 197 ? 22.775 0.142 -41.037 1.00 98.38 197 GLN A CA 1
ATOM 1492 C C . GLN A 1 197 ? 24.083 0.940 -41.043 1.00 98.38 197 GLN A C 1
ATOM 1494 O O . GLN A 1 197 ? 24.574 1.280 -42.115 1.00 98.38 197 GLN A O 1
ATOM 1499 N N . ARG A 1 198 ? 24.672 1.205 -39.870 1.00 97.88 198 ARG A N 1
ATOM 1500 C CA . ARG A 1 198 ? 25.995 1.830 -39.754 1.00 97.88 198 ARG A CA 1
ATOM 1501 C C . ARG A 1 198 ? 27.079 0.937 -40.363 1.00 97.88 198 ARG A C 1
ATOM 1503 O O . ARG A 1 198 ? 27.823 1.418 -41.206 1.00 97.88 198 ARG A O 1
ATOM 1510 N N . GLU A 1 199 ? 27.128 -0.340 -39.988 1.00 98.38 199 GLU A N 1
ATOM 1511 C CA . GLU A 1 199 ? 28.091 -1.325 -40.509 1.00 98.38 199 GLU A CA 1
ATOM 1512 C C . GLU A 1 199 ? 28.012 -1.456 -42.038 1.00 98.38 199 GLU A C 1
ATOM 1514 O O . GLU A 1 199 ? 29.036 -1.453 -42.715 1.00 98.38 199 GLU A O 1
ATOM 1519 N N . GLU A 1 200 ? 26.802 -1.505 -42.601 1.00 98.44 200 GLU A N 1
ATOM 1520 C CA . GLU A 1 200 ? 26.592 -1.578 -44.051 1.00 98.44 200 GLU A CA 1
ATOM 1521 C C . GLU A 1 200 ? 27.047 -0.303 -44.784 1.00 98.44 200 GLU A C 1
ATOM 1523 O O . GLU A 1 200 ? 27.640 -0.392 -45.858 1.00 98.44 200 GLU A O 1
ATOM 1528 N N . VAL A 1 201 ? 26.821 0.883 -44.209 1.00 98.44 201 VAL A N 1
ATOM 1529 C CA . VAL A 1 201 ? 27.312 2.149 -44.784 1.00 98.44 201 VAL A CA 1
ATOM 1530 C C . VAL A 1 201 ? 28.834 2.261 -44.660 1.00 98.44 201 VAL A C 1
ATOM 1532 O O . VAL A 1 201 ? 29.481 2.711 -45.602 1.00 98.44 201 VAL A O 1
ATOM 1535 N N . GLU A 1 202 ? 29.423 1.824 -43.547 1.00 98.31 202 GLU A N 1
ATOM 1536 C CA . GLU A 1 202 ? 30.879 1.804 -43.357 1.00 98.31 202 GLU A CA 1
ATOM 1537 C C . GLU A 1 202 ? 31.552 0.852 -44.357 1.00 98.31 202 GLU A C 1
ATOM 1539 O O . GLU A 1 202 ? 32.473 1.272 -45.057 1.00 98.31 202 GLU A O 1
ATOM 1544 N N . ARG A 1 203 ? 31.006 -0.358 -44.553 1.00 98.38 203 ARG A N 1
ATOM 1545 C CA . ARG A 1 203 ? 31.440 -1.302 -45.601 1.00 98.38 203 ARG A CA 1
ATOM 1546 C C . ARG A 1 203 ? 31.374 -0.689 -47.003 1.00 98.38 203 ARG A C 1
ATOM 1548 O O . ARG A 1 203 ? 32.316 -0.825 -47.780 1.00 98.38 203 ARG A O 1
ATOM 1555 N N . GLN A 1 204 ? 30.286 0.007 -47.339 1.00 98.38 204 GLN A N 1
ATOM 1556 C CA . GLN A 1 204 ? 30.167 0.690 -48.633 1.00 98.38 204 GLN A CA 1
ATOM 1557 C C . GLN A 1 204 ? 31.207 1.811 -48.791 1.00 98.38 204 GLN A C 1
ATOM 1559 O O . GLN A 1 204 ? 31.753 1.982 -49.880 1.00 98.38 204 GLN A O 1
ATOM 1564 N N . VAL A 1 205 ? 31.512 2.568 -47.731 1.00 98.31 205 VAL A N 1
ATOM 1565 C CA . VAL A 1 205 ? 32.564 3.599 -47.758 1.00 98.31 205 VAL A CA 1
ATOM 1566 C C . VAL A 1 205 ? 33.943 2.968 -47.971 1.00 98.31 205 VAL A C 1
ATOM 1568 O O . VAL A 1 205 ? 34.692 3.457 -48.814 1.00 98.31 205 VAL A O 1
ATOM 1571 N N . GLU A 1 206 ? 34.263 1.865 -47.292 1.00 98.00 206 GLU A N 1
ATOM 1572 C CA . GLU A 1 206 ? 35.506 1.106 -47.505 1.00 98.00 206 GLU A CA 1
ATOM 1573 C C . GLU A 1 206 ? 35.634 0.600 -48.953 1.00 98.00 206 GLU A C 1
ATOM 1575 O O . GLU A 1 206 ? 36.663 0.821 -49.594 1.00 98.00 206 GLU A O 1
ATOM 1580 N N . GLU A 1 207 ? 34.572 0.015 -49.515 1.00 98.19 207 GLU A N 1
ATOM 1581 C CA . GLU A 1 207 ? 34.534 -0.438 -50.915 1.00 98.19 207 GLU A CA 1
ATOM 1582 C C . GLU A 1 207 ? 34.754 0.710 -51.916 1.00 98.19 207 GLU A C 1
ATOM 1584 O O . GLU A 1 207 ? 35.479 0.546 -52.903 1.00 98.19 207 GLU A O 1
ATOM 1589 N N . TRP A 1 208 ? 34.183 1.892 -51.660 1.00 98.50 208 TRP A N 1
ATOM 1590 C CA . TRP A 1 208 ? 34.407 3.075 -52.497 1.00 98.50 208 TRP A CA 1
ATOM 1591 C C . TRP A 1 208 ? 35.806 3.681 -52.334 1.00 98.50 208 TRP A C 1
ATOM 1593 O O . TRP A 1 208 ? 36.354 4.150 -53.333 1.00 98.50 208 TRP A O 1
ATOM 1603 N N . MET A 1 209 ? 36.405 3.649 -51.137 1.00 98.19 209 MET A N 1
ATOM 1604 C CA . MET A 1 209 ? 37.789 4.097 -50.921 1.00 98.19 209 MET A CA 1
ATOM 1605 C C . MET A 1 209 ? 38.780 3.205 -51.673 1.00 98.19 209 MET A C 1
ATOM 1607 O O . MET A 1 209 ? 39.514 3.712 -52.519 1.00 98.19 209 MET A O 1
ATOM 1611 N N . VAL A 1 210 ? 38.731 1.884 -51.462 1.00 98.31 210 VAL A N 1
ATOM 1612 C CA . VAL A 1 210 ? 39.626 0.918 -52.131 1.00 98.31 210 VAL A CA 1
ATOM 1613 C C . VAL A 1 210 ? 39.502 1.011 -53.654 1.00 98.31 210 VAL A C 1
ATOM 1615 O O . VAL A 1 210 ? 40.503 1.003 -54.371 1.00 98.31 210 VAL A O 1
ATOM 1618 N N . LYS A 1 211 ? 38.275 1.160 -54.170 1.00 98.25 211 LYS A N 1
ATOM 1619 C CA . LYS A 1 211 ? 38.052 1.361 -55.604 1.00 98.25 211 LYS A CA 1
ATOM 1620 C C . LYS A 1 211 ? 38.641 2.682 -56.106 1.00 98.25 211 LYS A C 1
ATOM 1622 O O . LYS A 1 211 ? 39.255 2.696 -57.169 1.00 98.25 211 LYS A O 1
ATOM 1627 N N . TYR A 1 212 ? 38.453 3.783 -55.378 1.00 98.31 212 TYR A N 1
ATOM 1628 C CA . TYR A 1 212 ? 38.991 5.090 -55.762 1.00 98.31 212 TYR A CA 1
ATOM 1629 C C . TYR A 1 212 ? 40.526 5.097 -55.763 1.00 98.31 212 TYR A C 1
ATOM 1631 O O . TYR A 1 212 ? 41.132 5.656 -56.679 1.00 98.31 212 TYR A O 1
ATOM 1639 N N . GLU A 1 213 ? 41.154 4.442 -54.785 1.00 98.25 213 GLU A N 1
ATOM 1640 C CA . GLU A 1 213 ? 42.603 4.227 -54.737 1.00 98.25 213 GLU A CA 1
ATOM 1641 C C . GLU A 1 213 ? 43.072 3.416 -55.952 1.00 98.25 213 GLU A C 1
ATOM 1643 O O . GLU A 1 213 ? 43.917 3.896 -56.707 1.00 98.25 213 GLU A O 1
ATOM 1648 N N . GLN A 1 214 ? 42.451 2.264 -56.230 1.00 97.94 214 GLN A N 1
ATOM 1649 C CA . GLN A 1 214 ? 42.793 1.418 -57.379 1.00 97.94 214 GLN A CA 1
ATOM 1650 C C . GLN A 1 214 ? 42.605 2.130 -58.734 1.00 97.94 214 GLN A C 1
ATOM 1652 O O . GLN A 1 214 ? 43.472 2.038 -59.609 1.00 97.94 214 GLN A O 1
ATOM 1657 N N . ASP A 1 215 ? 41.501 2.861 -58.924 1.00 98.25 215 ASP A N 1
ATOM 1658 C CA . ASP A 1 215 ? 41.272 3.677 -60.123 1.00 98.25 215 ASP A CA 1
ATOM 1659 C C . ASP A 1 215 ? 42.346 4.778 -60.242 1.00 98.25 215 ASP A C 1
ATOM 1661 O O . ASP A 1 215 ? 42.880 5.005 -61.332 1.00 98.25 215 ASP A O 1
ATOM 1665 N N . THR A 1 216 ? 42.722 5.425 -59.132 1.00 98.06 216 THR A N 1
ATOM 1666 C CA . THR A 1 216 ? 43.756 6.475 -59.096 1.00 98.06 216 THR A CA 1
ATOM 1667 C C . THR A 1 216 ? 45.144 5.925 -59.431 1.00 98.06 216 THR A C 1
ATOM 1669 O O . THR A 1 216 ? 45.825 6.490 -60.291 1.00 98.06 216 THR A O 1
ATOM 1672 N N . GLU A 1 217 ? 45.553 4.804 -58.833 1.00 97.81 217 GLU A N 1
ATOM 1673 C CA . GLU A 1 217 ? 46.809 4.112 -59.153 1.00 97.81 217 GLU A CA 1
ATOM 1674 C C . GLU A 1 217 ? 46.846 3.661 -60.618 1.00 97.81 217 GLU A C 1
ATOM 1676 O O . GLU A 1 217 ? 47.845 3.867 -61.310 1.00 97.81 217 GLU A O 1
ATOM 1681 N N . SER A 1 218 ? 45.734 3.123 -61.133 1.00 97.94 218 SER A N 1
ATOM 1682 C CA . SER A 1 218 ? 45.603 2.733 -62.540 1.00 97.94 218 SER A CA 1
ATOM 1683 C C . SER A 1 218 ? 45.794 3.925 -63.486 1.00 97.94 218 SER A C 1
ATOM 1685 O O . SER A 1 218 ? 46.532 3.821 -64.471 1.00 97.94 218 SER A O 1
ATOM 1687 N N . LYS A 1 219 ? 45.194 5.090 -63.186 1.00 97.75 219 LYS A N 1
ATOM 1688 C CA . LYS A 1 219 ? 45.411 6.310 -63.985 1.00 97.75 219 LYS A CA 1
ATOM 1689 C C . LYS A 1 219 ? 46.833 6.849 -63.850 1.00 97.75 219 LYS A C 1
ATOM 1691 O O . LYS A 1 219 ? 47.399 7.254 -64.864 1.00 97.75 219 LYS A O 1
ATOM 1696 N N . ALA A 1 220 ? 47.427 6.829 -62.658 1.00 97.62 220 ALA A N 1
ATOM 1697 C CA . ALA A 1 220 ? 48.812 7.251 -62.452 1.00 97.62 220 ALA A CA 1
ATOM 1698 C C . ALA A 1 220 ? 49.792 6.370 -63.248 1.00 97.62 220 ALA A C 1
ATOM 1700 O O . ALA A 1 220 ? 50.621 6.889 -63.993 1.00 97.62 220 ALA A O 1
ATOM 1701 N N . SER A 1 221 ? 49.632 5.045 -63.182 1.00 97.38 221 SER A N 1
ATOM 1702 C CA . SER A 1 221 ? 50.426 4.077 -63.947 1.00 97.38 221 SER A CA 1
ATOM 1703 C C . SER A 1 221 ? 50.297 4.287 -65.462 1.00 97.38 221 SER A C 1
ATOM 1705 O O . SER A 1 221 ? 51.306 4.353 -66.165 1.00 97.38 221 SER A O 1
ATOM 1707 N N . ALA A 1 222 ? 49.075 4.496 -65.969 1.00 97.38 222 ALA A N 1
ATOM 1708 C CA . ALA A 1 222 ? 48.848 4.806 -67.381 1.00 97.38 222 ALA A CA 1
ATOM 1709 C C . ALA A 1 222 ? 49.506 6.134 -67.811 1.00 97.38 222 ALA A C 1
ATOM 1711 O O . ALA A 1 222 ? 50.073 6.218 -68.901 1.00 97.38 222 ALA A O 1
ATOM 1712 N N . ILE A 1 223 ? 49.480 7.162 -66.953 1.00 97.50 223 ILE A N 1
ATOM 1713 C CA . ILE A 1 223 ? 50.155 8.445 -67.197 1.00 97.50 223 ILE A CA 1
ATOM 1714 C C . ILE A 1 223 ? 51.679 8.266 -67.257 1.00 97.50 223 ILE A C 1
ATOM 1716 O O . ILE A 1 223 ? 52.305 8.817 -68.163 1.00 97.50 223 ILE A O 1
ATOM 1720 N N . GLU A 1 224 ? 52.286 7.486 -66.357 1.00 97.56 224 GLU A N 1
ATOM 1721 C CA . GLU A 1 224 ? 53.730 7.208 -66.410 1.00 97.56 224 GLU A CA 1
ATOM 1722 C C . GLU A 1 224 ? 54.122 6.353 -67.626 1.00 97.56 224 GLU A C 1
ATOM 1724 O O . GLU A 1 224 ? 55.138 6.647 -68.255 1.00 97.56 224 GLU A O 1
ATOM 1729 N N . SER A 1 225 ? 53.298 5.382 -68.044 1.00 97.75 225 SER A N 1
ATOM 1730 C CA . SER A 1 225 ? 53.526 4.636 -69.296 1.00 97.75 225 SER A CA 1
ATOM 1731 C C . SER A 1 225 ? 53.539 5.570 -70.510 1.00 97.75 225 SER A C 1
ATOM 1733 O O . SER A 1 225 ? 54.484 5.553 -71.295 1.00 97.75 225 SER A O 1
ATOM 1735 N N . ILE A 1 226 ? 52.550 6.466 -70.625 1.00 97.00 226 ILE A N 1
ATOM 1736 C CA . ILE A 1 226 ? 52.467 7.442 -71.725 1.00 97.00 226 ILE A CA 1
ATOM 1737 C C . ILE A 1 226 ? 53.632 8.448 -71.676 1.00 97.00 226 ILE A C 1
ATOM 1739 O O . ILE A 1 226 ? 54.161 8.831 -72.721 1.00 97.00 226 ILE A O 1
ATOM 1743 N N . LYS A 1 227 ? 54.079 8.870 -70.483 1.00 97.50 227 LYS A N 1
ATOM 1744 C CA . LYS A 1 227 ? 55.287 9.702 -70.326 1.00 97.50 227 LYS A CA 1
ATOM 1745 C C . LYS A 1 227 ? 56.545 8.966 -70.792 1.00 97.50 227 LYS A C 1
ATOM 1747 O O . LYS A 1 227 ? 57.355 9.571 -71.493 1.00 97.50 227 LYS A O 1
ATOM 1752 N N . HIS A 1 228 ? 56.697 7.693 -70.431 1.00 97.50 228 HIS A N 1
ATOM 1753 C CA . HIS A 1 228 ? 57.838 6.865 -70.817 1.00 97.50 228 HIS A CA 1
ATOM 1754 C C . HIS A 1 228 ? 57.865 6.617 -72.331 1.00 97.50 228 HIS A C 1
ATOM 1756 O O . HIS A 1 228 ? 58.864 6.917 -72.978 1.00 97.50 228 HIS A O 1
ATOM 1762 N N . GLU A 1 229 ? 56.742 6.202 -72.925 1.00 96.94 229 GLU A N 1
ATOM 1763 C CA . GLU A 1 229 ? 56.587 6.074 -74.380 1.00 96.94 229 GLU A CA 1
ATOM 1764 C C . GLU A 1 229 ? 56.891 7.389 -75.109 1.00 96.94 229 GLU A C 1
ATOM 1766 O O . GLU A 1 229 ? 57.584 7.390 -76.128 1.00 96.94 229 GLU A O 1
ATOM 1771 N N . ARG A 1 230 ? 56.416 8.527 -74.582 1.00 96.88 230 ARG A N 1
ATOM 1772 C CA . ARG A 1 230 ? 56.720 9.852 -75.135 1.00 96.88 230 ARG A CA 1
ATOM 1773 C C . ARG A 1 230 ? 58.214 10.165 -75.069 1.00 96.88 230 ARG A C 1
ATOM 1775 O O . ARG A 1 230 ? 58.736 10.654 -76.065 1.00 96.88 230 ARG A O 1
ATOM 1782 N N . ALA A 1 231 ? 58.888 9.888 -73.952 1.00 96.94 231 ALA A N 1
ATOM 1783 C CA . ALA A 1 231 ? 60.332 10.084 -73.818 1.00 96.94 231 ALA A CA 1
ATOM 1784 C C . ALA A 1 231 ? 61.096 9.215 -74.829 1.00 96.94 231 ALA A C 1
ATOM 1786 O O . ALA A 1 231 ? 61.773 9.748 -75.698 1.00 96.94 231 ALA A O 1
ATOM 1787 N N . THR A 1 232 ? 60.848 7.903 -74.842 1.00 96.50 232 THR A N 1
ATOM 1788 C CA . THR A 1 232 ? 61.476 6.961 -75.783 1.00 96.50 232 THR A CA 1
ATOM 1789 C C . THR A 1 232 ? 61.191 7.280 -77.255 1.00 96.50 232 THR A C 1
ATOM 1791 O O . THR A 1 232 ? 61.981 6.930 -78.131 1.00 96.50 232 THR A O 1
ATOM 1794 N N . ASN A 1 233 ? 60.072 7.934 -77.573 1.00 95.88 233 ASN A N 1
ATOM 1795 C CA . ASN A 1 233 ? 59.804 8.409 -78.929 1.00 95.88 233 ASN A CA 1
ATOM 1796 C C . ASN A 1 233 ? 60.514 9.737 -79.245 1.00 95.88 233 ASN A C 1
ATOM 1798 O O . ASN A 1 233 ? 60.950 9.900 -80.380 1.00 95.88 233 ASN A O 1
ATOM 1802 N N . VAL A 1 234 ? 60.699 10.639 -78.272 1.00 96.56 234 VAL A N 1
ATOM 1803 C CA . VAL A 1 234 ? 61.584 11.812 -78.418 1.00 96.56 234 VAL A CA 1
ATOM 1804 C C . VAL A 1 234 ? 63.028 11.362 -78.651 1.00 96.56 234 VAL A C 1
ATOM 1806 O O . VAL A 1 234 ? 63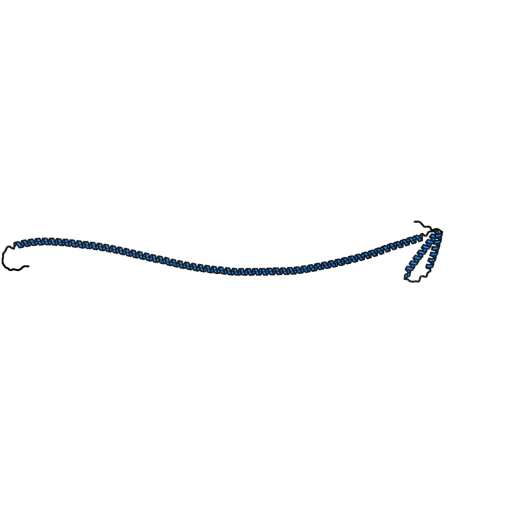.608 11.778 -79.648 1.00 96.56 234 VAL A O 1
ATOM 1809 N N . ASP A 1 235 ? 63.553 10.424 -77.854 1.00 95.81 235 ASP A N 1
ATOM 1810 C CA . ASP A 1 235 ? 64.910 9.875 -78.016 1.00 95.81 235 ASP A CA 1
ATOM 1811 C C . ASP A 1 235 ? 65.144 9.337 -79.445 1.00 95.81 235 ASP A C 1
ATOM 1813 O O . ASP A 1 235 ? 66.178 9.590 -80.065 1.00 95.81 235 ASP A O 1
ATOM 1817 N N . LYS A 1 236 ? 64.154 8.624 -80.010 1.00 95.38 236 LYS A N 1
ATOM 1818 C CA . LYS A 1 236 ? 64.187 8.132 -81.402 1.00 95.38 236 LYS A CA 1
ATOM 1819 C C . LYS A 1 236 ? 64.130 9.260 -82.430 1.00 95.38 236 LYS A C 1
ATOM 1821 O O . LYS A 1 236 ? 64.783 9.154 -83.464 1.00 95.38 236 LYS A O 1
ATOM 1826 N N . PHE A 1 237 ? 63.336 10.307 -82.198 1.00 95.38 237 PHE A N 1
ATOM 1827 C CA . PHE A 1 237 ? 63.289 11.458 -83.104 1.00 95.38 237 PHE A CA 1
ATOM 1828 C C . PHE A 1 237 ? 64.611 12.231 -83.089 1.00 95.38 237 PHE A C 1
ATOM 1830 O O . PHE A 1 237 ? 65.088 12.597 -84.157 1.00 95.38 237 PHE A O 1
ATOM 1837 N N . GLU A 1 238 ? 65.240 12.411 -81.927 1.00 95.38 238 GLU A N 1
ATOM 1838 C CA . GLU A 1 238 ? 66.558 13.047 -81.812 1.00 95.38 238 GLU A CA 1
ATOM 1839 C C . GLU A 1 238 ? 67.651 12.220 -82.510 1.00 95.38 238 GLU A C 1
ATOM 1841 O O . GLU A 1 238 ? 68.426 12.773 -83.290 1.00 95.38 238 GLU A O 1
ATOM 1846 N N . GLN A 1 239 ? 67.651 10.891 -82.344 1.00 94.81 239 GLN A N 1
ATOM 1847 C CA . GLN A 1 239 ? 68.534 9.985 -83.096 1.00 94.81 239 GLN A CA 1
ATOM 1848 C C . GLN A 1 239 ? 68.301 10.060 -84.613 1.00 94.81 239 GLN A C 1
ATOM 1850 O O . GLN A 1 239 ? 69.257 10.079 -85.385 1.00 94.81 239 GLN A O 1
ATOM 1855 N N . LEU A 1 240 ? 67.044 10.126 -85.067 1.00 94.94 240 LEU A N 1
ATOM 1856 C CA . LEU A 1 240 ? 66.728 10.275 -86.491 1.00 94.94 240 LEU A CA 1
ATOM 1857 C C . LEU A 1 240 ? 67.184 11.631 -87.044 1.00 94.94 240 LEU A C 1
ATOM 1859 O O . LEU A 1 240 ? 67.700 11.670 -88.157 1.00 94.94 240 LEU A O 1
ATOM 1863 N N . VAL A 1 241 ? 67.033 12.723 -86.287 1.00 95.12 241 VAL A N 1
ATOM 1864 C CA . VAL A 1 241 ? 67.542 14.051 -86.675 1.00 95.12 241 VAL A CA 1
ATOM 1865 C C . VAL A 1 241 ? 69.063 14.020 -86.816 1.00 95.12 241 VAL A C 1
ATOM 1867 O O . VAL A 1 241 ? 69.560 14.402 -87.870 1.00 95.12 241 VAL A O 1
ATOM 1870 N N . GLN A 1 242 ? 69.788 13.465 -85.839 1.00 94.81 242 GLN A N 1
ATOM 1871 C CA . GLN A 1 242 ? 71.248 13.301 -85.910 1.00 94.81 242 GLN A CA 1
ATOM 1872 C C . GLN A 1 242 ? 71.668 12.484 -87.145 1.00 94.81 242 GLN A C 1
ATOM 1874 O O . GLN A 1 242 ? 72.530 12.915 -87.906 1.00 94.81 242 GLN A O 1
ATOM 1879 N N . MET A 1 243 ? 70.996 11.359 -87.423 1.00 93.81 243 MET A N 1
ATOM 1880 C CA . MET A 1 243 ? 71.242 10.564 -88.635 1.00 93.81 243 MET A CA 1
ATOM 1881 C C . MET A 1 243 ? 70.967 11.340 -89.937 1.00 93.81 243 MET A C 1
ATOM 1883 O O . MET A 1 243 ? 71.664 11.129 -90.930 1.00 93.81 243 MET A O 1
ATOM 1887 N N . TYR A 1 244 ? 69.962 12.223 -89.971 1.00 92.81 244 TYR A N 1
ATOM 1888 C CA . TYR A 1 244 ? 69.705 13.080 -91.133 1.00 92.81 244 TYR A CA 1
ATOM 1889 C C . TYR A 1 244 ? 70.764 14.178 -91.290 1.00 92.81 244 TYR A C 1
ATOM 1891 O O . TYR A 1 244 ? 71.199 14.416 -92.414 1.00 92.81 244 TYR A O 1
ATOM 1899 N N . GLU A 1 245 ? 71.218 14.798 -90.199 1.00 93.38 245 GLU A N 1
ATOM 1900 C CA . GLU A 1 245 ? 72.298 15.794 -90.202 1.00 93.38 245 GLU A CA 1
ATOM 1901 C C . GLU A 1 245 ? 73.634 15.176 -90.661 1.00 93.38 245 GLU A C 1
ATOM 1903 O O . GLU A 1 245 ? 74.320 15.746 -91.513 1.00 93.38 245 GLU A O 1
ATOM 1908 N N . GLU A 1 246 ? 73.969 13.968 -90.193 1.00 92.75 246 GLU A N 1
ATOM 1909 C CA . GLU A 1 246 ? 75.134 13.202 -90.660 1.00 92.75 246 GLU A CA 1
ATOM 1910 C C . GLU A 1 246 ? 75.049 12.862 -92.157 1.00 92.75 246 GLU A C 1
ATOM 1912 O O . GLU A 1 246 ? 76.027 13.029 -92.893 1.00 92.75 246 GLU A O 1
ATOM 1917 N N . LEU A 1 247 ? 73.881 12.414 -92.636 1.00 92.56 247 LEU A N 1
ATOM 1918 C CA . LEU A 1 247 ? 73.664 12.099 -94.052 1.00 92.56 247 LEU A CA 1
ATOM 1919 C C . LEU A 1 247 ? 73.662 13.350 -94.940 1.00 92.56 247 LEU A C 1
ATOM 1921 O O . LEU A 1 247 ? 74.161 13.292 -96.066 1.00 92.56 247 LEU A O 1
ATOM 1925 N N . GLU A 1 248 ? 73.138 14.481 -94.467 1.00 90.12 248 GLU A N 1
ATOM 1926 C CA . GLU A 1 248 ? 73.204 15.749 -95.191 1.00 90.12 248 GLU A CA 1
ATOM 1927 C C . GLU A 1 248 ? 74.650 16.248 -95.282 1.00 90.12 248 GLU A C 1
ATOM 1929 O O . GLU A 1 248 ? 75.117 16.514 -96.392 1.00 90.12 248 GLU A O 1
ATOM 1934 N N . HIS A 1 249 ? 75.403 16.240 -94.177 1.00 90.94 249 HIS A N 1
ATOM 1935 C CA . HIS A 1 249 ? 76.833 16.561 -94.172 1.00 90.94 249 HIS A CA 1
ATOM 1936 C C . HIS A 1 249 ? 77.633 15.640 -95.114 1.00 90.94 249 HIS A C 1
ATOM 1938 O O . HIS A 1 249 ? 78.449 16.112 -95.910 1.00 90.94 249 HIS A O 1
ATOM 1944 N N . ALA A 1 250 ? 77.361 14.330 -95.106 1.00 90.69 250 ALA A N 1
ATOM 1945 C CA . ALA A 1 250 ? 77.976 13.382 -96.036 1.00 90.69 250 ALA A CA 1
ATOM 1946 C C . ALA A 1 250 ? 77.617 13.686 -97.506 1.00 90.69 250 ALA A C 1
ATOM 1948 O O . ALA A 1 250 ? 78.492 13.648 -98.373 1.00 90.69 250 ALA A O 1
ATOM 1949 N N . MET A 1 251 ? 76.365 14.054 -97.802 1.00 87.50 251 MET A N 1
ATOM 1950 C CA . MET A 1 251 ? 75.957 14.497 -99.140 1.00 87.50 251 MET A CA 1
ATOM 1951 C C . MET A 1 251 ? 76.600 15.829 -99.551 1.00 87.50 251 MET A C 1
ATOM 1953 O O . MET A 1 251 ? 76.882 16.022 -100.734 1.00 87.50 251 MET A O 1
ATOM 1957 N N . GLU A 1 252 ? 76.821 16.765 -98.628 1.00 89.19 252 GLU A N 1
ATOM 1958 C CA . GLU A 1 252 ? 77.553 18.005 -98.906 1.00 89.19 252 GLU A CA 1
ATOM 1959 C C . GLU A 1 252 ? 79.033 17.742 -99.189 1.00 89.19 252 GLU A C 1
ATOM 1961 O O . GLU A 1 252 ? 79.580 18.291 -100.151 1.00 89.19 252 GLU A O 1
ATOM 1966 N N . GLU A 1 253 ? 79.667 16.837 -98.440 1.00 87.38 253 GLU A N 1
ATOM 1967 C CA . GLU A 1 253 ? 81.008 16.358 -98.760 1.00 87.38 253 GLU A CA 1
ATOM 1968 C C . GLU A 1 253 ? 81.076 15.686 -100.138 1.00 87.38 253 GLU A C 1
ATOM 1970 O O . GLU A 1 253 ? 81.978 16.000 -100.911 1.00 87.38 253 GLU A O 1
ATOM 1975 N N . GLU A 1 254 ? 80.143 14.791 -100.472 1.00 85.12 254 GLU A N 1
ATOM 1976 C CA . GLU A 1 254 ? 80.057 14.134 -101.787 1.00 85.12 254 GLU A CA 1
ATOM 1977 C C . GLU A 1 254 ? 79.905 15.159 -102.922 1.00 85.12 254 GLU A C 1
ATOM 1979 O O . GLU A 1 254 ? 80.672 15.142 -103.890 1.00 85.12 254 GLU A O 1
ATOM 1984 N N . LYS A 1 255 ? 78.979 16.123 -102.785 1.00 85.38 255 LYS A N 1
ATOM 1985 C CA . LYS A 1 255 ? 78.811 17.235 -103.741 1.00 85.38 255 LYS A CA 1
ATOM 1986 C C . LYS A 1 255 ? 80.113 18.027 -103.898 1.00 85.38 255 LYS A C 1
ATOM 1988 O O . LYS A 1 255 ? 80.514 18.330 -105.023 1.00 85.38 255 LYS A O 1
ATOM 1993 N N . ARG A 1 256 ? 80.794 18.338 -102.789 1.00 85.12 256 ARG A N 1
ATOM 1994 C CA . ARG A 1 256 ? 82.058 19.089 -102.763 1.00 85.12 256 ARG A CA 1
ATOM 1995 C C . ARG A 1 256 ? 83.197 18.321 -103.439 1.00 85.12 256 ARG A C 1
ATOM 1997 O O . ARG A 1 256 ? 83.880 18.906 -104.279 1.00 85.12 256 ARG A O 1
ATOM 2004 N N . LYS A 1 257 ? 83.354 17.026 -103.138 1.00 85.81 257 LYS A N 1
ATOM 2005 C CA . LYS A 1 257 ? 84.308 16.107 -103.787 1.00 85.81 257 LYS A CA 1
ATOM 2006 C C . LYS A 1 257 ? 84.054 16.069 -105.297 1.00 85.81 257 LYS A C 1
ATOM 2008 O O . LYS A 1 257 ? 84.953 16.395 -106.070 1.00 85.81 257 LYS A O 1
ATOM 2013 N N . ALA A 1 258 ? 82.814 15.813 -105.718 1.00 85.00 258 ALA A N 1
ATOM 2014 C CA . ALA A 1 258 ? 82.427 15.768 -107.129 1.00 85.00 258 ALA A CA 1
ATOM 2015 C C . ALA A 1 258 ? 82.635 17.109 -107.863 1.00 85.00 258 ALA A C 1
ATOM 2017 O O . ALA A 1 258 ? 83.000 17.128 -109.039 1.00 85.00 258 ALA A O 1
ATOM 2018 N N . ASP A 1 259 ? 82.427 18.253 -107.206 1.00 84.19 259 ASP A N 1
ATOM 2019 C CA . ASP A 1 259 ? 82.710 19.565 -107.796 1.00 84.19 259 ASP A CA 1
ATOM 2020 C C . ASP A 1 259 ? 84.210 19.880 -107.866 1.00 84.19 259 ASP A C 1
ATOM 2022 O O . ASP A 1 259 ? 84.655 20.501 -108.835 1.00 84.19 259 ASP A O 1
ATOM 2026 N N . ASP A 1 260 ? 85.015 19.443 -106.897 1.00 84.19 260 ASP A N 1
ATOM 2027 C CA . ASP A 1 260 ? 86.475 19.553 -106.965 1.00 84.19 260 ASP A CA 1
ATOM 2028 C C . ASP A 1 260 ? 87.078 18.607 -108.023 1.00 84.19 260 ASP A C 1
ATOM 2030 O O . ASP A 1 260 ? 87.985 19.016 -108.758 1.00 84.19 260 ASP A O 1
ATOM 2034 N N . GLU A 1 261 ? 86.498 17.423 -108.235 1.00 83.19 261 GLU A N 1
ATOM 2035 C CA . GLU A 1 261 ? 86.796 16.555 -109.382 1.00 83.19 261 GLU A CA 1
ATOM 2036 C C . GLU A 1 261 ? 86.427 17.210 -110.719 1.00 83.19 261 GLU A C 1
ATOM 2038 O O . GLU A 1 261 ? 87.260 17.251 -111.629 1.00 83.19 261 GLU A O 1
ATOM 2043 N N . LYS A 1 262 ? 85.233 17.810 -110.853 1.00 82.81 262 LYS A N 1
ATOM 2044 C CA . LYS A 1 262 ? 84.853 18.579 -112.059 1.00 82.81 262 LYS A CA 1
ATOM 2045 C C . LYS A 1 262 ? 85.836 19.722 -112.325 1.00 82.81 262 LYS A C 1
ATOM 2047 O O . LYS A 1 262 ? 86.240 19.927 -113.473 1.00 82.81 262 LYS A O 1
ATOM 2052 N N . LYS A 1 263 ? 86.270 20.452 -111.287 1.00 83.88 263 LYS A N 1
ATOM 2053 C CA . LYS A 1 263 ? 87.301 21.506 -111.393 1.00 83.88 263 LYS A CA 1
ATOM 2054 C C . LYS A 1 263 ? 88.645 20.922 -111.846 1.00 83.88 263 LYS A C 1
ATOM 2056 O O . LYS A 1 263 ? 89.300 21.515 -112.707 1.00 83.88 263 LYS A O 1
ATOM 2061 N N . LEU A 1 264 ? 89.053 19.764 -111.322 1.00 82.62 264 LEU A N 1
ATOM 2062 C CA . LEU A 1 264 ? 90.283 19.070 -111.714 1.00 82.62 264 LEU A CA 1
ATOM 2063 C C . LEU A 1 264 ? 90.228 18.581 -113.170 1.00 82.62 264 LEU A C 1
ATOM 2065 O O . LEU A 1 264 ? 91.142 18.872 -113.943 1.00 82.62 264 LEU A O 1
ATOM 2069 N N . LEU A 1 265 ? 89.139 17.930 -113.579 1.00 83.88 265 LEU A N 1
ATOM 2070 C CA . LEU A 1 265 ? 88.915 17.470 -114.949 1.00 83.88 265 LEU A CA 1
ATOM 2071 C C . LEU A 1 265 ? 88.876 18.649 -115.933 1.00 83.88 265 LEU A C 1
ATOM 2073 O O . LEU A 1 265 ? 89.503 18.600 -116.990 1.00 83.88 265 LEU A O 1
ATOM 2077 N N . MET A 1 266 ? 88.234 19.763 -115.570 1.00 83.06 266 MET A N 1
ATOM 2078 C CA . MET A 1 266 ? 88.255 20.991 -116.371 1.00 83.06 266 MET A CA 1
ATOM 2079 C C . MET A 1 266 ? 89.666 21.579 -116.506 1.00 83.06 266 MET A C 1
ATOM 2081 O O . MET A 1 266 ? 90.038 22.004 -117.602 1.00 83.06 266 MET A O 1
ATOM 2085 N N . ARG A 1 267 ? 90.493 21.552 -115.449 1.00 81.94 267 ARG A N 1
ATOM 2086 C CA . ARG A 1 267 ? 91.922 21.923 -115.530 1.00 81.94 267 ARG A CA 1
ATOM 2087 C C . ARG A 1 267 ? 92.689 20.980 -116.467 1.00 81.94 267 ARG A C 1
ATOM 2089 O O . ARG A 1 267 ? 93.419 21.461 -117.333 1.00 81.94 267 ARG A O 1
ATOM 2096 N N . GLN A 1 268 ? 92.481 19.665 -116.370 1.00 82.62 268 GLN A N 1
ATOM 2097 C CA . GLN A 1 268 ? 93.093 18.676 -117.271 1.00 82.62 268 GLN A CA 1
ATOM 2098 C C . GLN A 1 268 ? 92.685 18.907 -118.737 1.00 82.62 268 GLN A C 1
ATOM 2100 O O . GLN A 1 268 ? 93.551 18.975 -119.609 1.00 82.62 268 GLN A O 1
ATOM 2105 N N . ILE A 1 269 ? 91.396 19.132 -119.017 1.00 82.00 269 ILE A N 1
ATOM 2106 C CA . ILE A 1 269 ? 90.878 19.458 -120.356 1.00 82.00 269 ILE A CA 1
ATOM 2107 C C . ILE A 1 269 ? 91.474 20.776 -120.870 1.00 82.00 269 ILE A C 1
ATOM 2109 O O . ILE A 1 269 ? 91.834 20.870 -122.045 1.00 82.00 269 ILE A O 1
ATOM 2113 N N . GLN A 1 270 ? 91.635 21.798 -120.023 1.00 79.88 270 GLN A N 1
ATOM 2114 C CA . GLN A 1 270 ? 92.311 23.042 -120.406 1.00 79.88 270 GLN A CA 1
ATOM 2115 C C . GLN A 1 270 ? 93.792 22.812 -120.752 1.00 79.88 270 GLN A C 1
ATOM 2117 O O . GLN A 1 270 ? 94.259 23.334 -121.769 1.00 79.88 270 GLN A O 1
ATOM 2122 N N . CYS A 1 271 ? 94.516 22.002 -119.974 1.00 80.69 271 CYS A N 1
ATOM 2123 C CA . CYS A 1 271 ? 95.899 21.612 -120.258 1.00 80.69 271 CYS A CA 1
ATOM 2124 C C . CYS A 1 271 ? 96.009 20.809 -121.563 1.00 80.69 271 CYS A C 1
ATOM 2126 O O . CYS A 1 271 ? 96.784 21.186 -122.444 1.00 80.69 271 CYS A O 1
ATOM 2128 N N . ALA A 1 272 ? 95.161 19.798 -121.767 1.00 79.19 272 ALA A N 1
ATOM 2129 C CA . ALA A 1 272 ? 95.074 19.044 -123.017 1.00 79.19 272 ALA A CA 1
ATOM 2130 C C . ALA A 1 272 ? 94.771 19.964 -124.215 1.00 79.19 272 ALA A C 1
ATOM 2132 O O . ALA A 1 272 ? 95.456 19.900 -125.235 1.00 79.19 272 ALA A O 1
ATOM 2133 N N . ARG A 1 273 ? 93.836 20.917 -124.078 1.00 78.31 273 ARG A N 1
ATOM 2134 C CA . ARG A 1 273 ? 93.549 21.950 -125.096 1.00 78.31 273 ARG A CA 1
ATOM 2135 C C . ARG A 1 273 ? 94.707 22.935 -125.315 1.00 78.31 273 ARG A C 1
ATOM 2137 O O . ARG A 1 273 ? 94.741 23.581 -126.364 1.00 78.31 273 ARG A O 1
ATOM 2144 N N . ARG A 1 274 ? 95.641 23.117 -124.371 1.00 78.69 274 ARG A N 1
ATOM 2145 C CA . ARG A 1 274 ? 96.887 23.891 -124.582 1.00 78.69 274 ARG A CA 1
ATOM 2146 C C . ARG A 1 274 ? 97.909 23.054 -125.358 1.00 78.69 274 ARG A C 1
ATOM 2148 O O . ARG A 1 274 ? 98.413 23.541 -126.367 1.00 78.69 274 ARG A O 1
ATOM 2155 N N . ILE A 1 275 ? 98.117 21.793 -124.974 1.00 79.25 275 ILE A N 1
ATOM 2156 C CA . ILE A 1 275 ? 99.004 20.839 -125.667 1.00 79.25 275 ILE A CA 1
ATOM 2157 C C . ILE A 1 275 ? 98.542 20.617 -127.117 1.00 79.25 275 ILE A C 1
ATOM 2159 O O . ILE A 1 275 ? 99.331 20.771 -128.044 1.00 79.25 275 ILE A O 1
ATOM 2163 N N . GLN A 1 276 ? 97.250 20.369 -127.347 1.00 78.50 276 GLN A N 1
ATOM 2164 C CA . GLN A 1 276 ? 96.675 20.226 -128.690 1.00 78.50 276 GLN A CA 1
ATOM 2165 C C . GLN A 1 276 ? 96.851 21.488 -129.550 1.00 78.50 276 GLN A C 1
ATOM 2167 O O . GLN A 1 276 ? 97.138 21.374 -130.738 1.00 78.50 276 GLN A O 1
ATOM 2172 N N . ARG A 1 277 ? 96.711 22.696 -128.980 1.00 79.38 277 ARG A N 1
ATOM 2173 C CA . ARG A 1 277 ? 96.949 23.958 -129.713 1.00 79.38 277 ARG A CA 1
ATOM 2174 C C . ARG A 1 277 ? 98.430 24.178 -130.033 1.00 79.38 277 ARG A C 1
ATOM 2176 O O . ARG A 1 277 ? 98.743 24.662 -131.117 1.00 79.38 277 ARG A O 1
ATOM 2183 N N . TRP A 1 278 ? 99.333 23.797 -129.132 1.00 80.12 278 TRP A N 1
ATOM 2184 C CA . TRP A 1 278 ? 100.778 23.798 -129.378 1.00 80.12 278 TRP A CA 1
ATOM 2185 C C . TRP A 1 278 ? 101.160 22.804 -130.488 1.00 80.12 278 TRP A C 1
ATOM 2187 O O . TRP A 1 278 ? 101.856 23.175 -131.432 1.00 80.12 278 TRP A O 1
ATOM 2197 N N . TRP A 1 279 ? 100.617 21.584 -130.448 1.00 75.00 279 TRP A N 1
ATOM 2198 C CA . TRP A 1 279 ? 100.897 20.551 -131.447 1.00 75.00 279 TRP A CA 1
ATOM 2199 C C . TRP A 1 279 ? 100.280 20.864 -132.818 1.00 75.00 279 TRP A C 1
ATOM 2201 O O . TRP A 1 279 ? 100.950 20.699 -133.838 1.00 75.00 279 TRP A O 1
ATOM 2211 N N . LYS A 1 280 ? 99.067 21.440 -132.864 1.00 75.12 280 LYS A N 1
ATOM 2212 C CA . LYS A 1 280 ? 98.496 22.004 -134.101 1.00 75.12 280 LYS A CA 1
ATOM 2213 C C . LYS A 1 280 ? 99.386 23.102 -134.688 1.00 75.12 280 LYS A C 1
ATOM 2215 O O . LYS A 1 280 ? 99.716 23.005 -135.862 1.00 75.12 280 LYS A O 1
ATOM 2220 N N . LYS A 1 281 ? 99.899 24.046 -133.885 1.00 73.94 281 LYS A N 1
ATOM 2221 C CA . LYS A 1 281 ? 100.869 25.054 -134.365 1.00 73.94 281 LYS A CA 1
ATOM 2222 C C . LYS A 1 281 ? 102.170 24.450 -134.916 1.00 73.94 281 LYS A C 1
ATOM 2224 O O . LYS A 1 281 ? 102.777 25.033 -135.813 1.00 73.94 281 LYS A O 1
ATOM 2229 N N . ILE A 1 282 ? 102.617 23.299 -134.412 1.00 70.56 282 ILE A N 1
ATOM 2230 C CA . ILE A 1 282 ? 103.795 22.591 -134.948 1.00 70.56 282 ILE A CA 1
ATOM 2231 C C . ILE A 1 282 ? 103.465 21.881 -136.273 1.00 70.56 282 ILE A C 1
ATOM 2233 O O . ILE A 1 282 ? 104.258 21.947 -137.214 1.00 70.56 282 ILE A O 1
ATOM 2237 N N . LEU A 1 283 ? 102.280 21.276 -136.393 1.00 65.31 283 LEU A N 1
ATOM 2238 C CA . LEU A 1 283 ? 101.789 20.704 -137.651 1.00 65.31 283 LEU A CA 1
ATOM 2239 C C . LEU A 1 283 ? 101.538 21.780 -138.720 1.00 65.31 283 LEU A C 1
ATOM 2241 O O . LEU A 1 283 ? 101.940 21.594 -139.864 1.00 65.31 283 LEU A O 1
ATOM 2245 N N . GLU A 1 284 ? 100.977 22.931 -138.351 1.00 64.94 284 GLU A N 1
ATOM 2246 C CA . GLU A 1 284 ? 100.799 24.102 -139.221 1.00 64.94 284 GLU A CA 1
ATOM 2247 C C . GLU A 1 284 ? 102.147 24.630 -139.732 1.00 64.94 284 GLU A C 1
ATOM 2249 O O . GLU A 1 284 ? 102.294 24.872 -140.929 1.00 64.94 284 GLU A O 1
ATOM 2254 N N . LYS A 1 285 ? 103.177 24.712 -138.872 1.00 61.34 285 LYS A N 1
ATOM 2255 C CA . LYS A 1 285 ? 104.552 25.034 -139.299 1.00 61.34 285 LYS A CA 1
ATOM 2256 C C . LYS A 1 285 ? 105.125 23.994 -140.276 1.00 61.34 285 LYS A C 1
ATOM 2258 O O . LYS A 1 285 ? 105.763 24.381 -141.253 1.00 61.34 285 LYS A O 1
ATOM 2263 N N . LYS A 1 286 ? 104.870 22.693 -140.070 1.00 57.25 286 LYS A N 1
ATOM 2264 C CA . LYS A 1 286 ? 105.252 21.628 -141.025 1.00 57.25 286 LYS A CA 1
ATOM 2265 C C . LYS A 1 286 ? 104.468 21.690 -142.346 1.00 57.25 286 LYS A C 1
ATOM 2267 O O . LYS A 1 286 ? 105.032 21.366 -143.387 1.00 57.25 286 LYS A O 1
ATOM 2272 N N . ALA A 1 287 ? 103.204 22.111 -142.327 1.00 56.28 287 ALA A N 1
ATOM 2273 C CA . ALA A 1 287 ? 102.364 22.237 -143.519 1.00 56.28 287 ALA A CA 1
ATOM 2274 C C . ALA A 1 287 ? 102.730 23.473 -144.360 1.00 56.28 287 ALA A C 1
ATOM 2276 O O . ALA A 1 287 ? 102.904 23.366 -145.575 1.00 56.28 287 ALA A O 1
ATOM 2277 N N . ALA A 1 288 ? 102.939 24.626 -143.715 1.00 57.12 288 ALA A N 1
ATOM 2278 C CA . ALA A 1 288 ? 103.355 25.869 -144.367 1.00 57.12 288 ALA A CA 1
ATOM 2279 C C . ALA A 1 288 ? 104.685 25.722 -145.134 1.00 57.12 288 ALA A C 1
ATOM 2281 O O . ALA A 1 288 ? 104.871 26.353 -146.174 1.00 57.12 288 ALA A O 1
ATOM 2282 N N . ALA A 1 289 ? 105.576 24.834 -144.679 1.00 52.41 289 ALA A N 1
ATOM 2283 C CA . ALA A 1 289 ? 106.831 24.515 -145.357 1.00 52.41 289 ALA A CA 1
ATOM 2284 C C . ALA A 1 289 ? 106.666 23.794 -146.715 1.00 52.41 289 ALA A C 1
ATOM 2286 O O . ALA A 1 289 ? 107.604 23.796 -147.508 1.00 52.41 289 ALA A O 1
ATOM 2287 N N . LYS A 1 290 ? 105.502 23.189 -147.014 1.00 47.88 290 LYS A N 1
ATOM 2288 C CA . LYS A 1 290 ? 105.260 22.448 -148.273 1.00 47.88 290 LYS A CA 1
ATOM 2289 C C . LYS A 1 290 ? 104.407 23.194 -149.311 1.00 47.88 290 LYS A C 1
ATOM 2291 O O . LYS A 1 290 ? 104.354 22.769 -150.460 1.00 47.88 290 LYS A O 1
ATOM 2296 N N . ALA A 1 291 ? 103.768 24.309 -148.958 1.00 47.59 291 ALA A N 1
ATOM 2297 C CA . ALA A 1 291 ? 102.743 24.961 -149.789 1.00 47.59 291 ALA A CA 1
ATOM 2298 C C . ALA A 1 291 ? 103.266 26.007 -150.811 1.00 47.59 291 ALA A C 1
ATOM 2300 O O . ALA A 1 291 ? 102.552 26.950 -151.151 1.00 47.59 291 ALA A O 1
ATOM 2301 N N . LYS A 1 292 ? 104.500 25.867 -151.324 1.00 37.44 292 LYS A N 1
ATOM 2302 C CA . LYS A 1 292 ? 105.102 26.776 -152.331 1.00 37.44 292 LYS A CA 1
ATOM 2303 C C . LYS A 1 292 ? 105.268 26.123 -153.720 1.00 37.44 292 LYS A C 1
ATOM 2305 O O . LYS A 1 292 ? 106.368 26.110 -154.265 1.00 37.44 292 LYS A O 1
ATOM 2310 N N . ALA A 1 293 ? 104.189 25.609 -154.326 1.00 33.25 293 ALA A N 1
ATOM 2311 C CA . ALA A 1 293 ? 104.219 25.151 -155.726 1.00 33.25 293 ALA A CA 1
ATOM 2312 C C . ALA A 1 293 ? 102.852 25.187 -156.461 1.00 33.25 293 ALA A C 1
ATOM 2314 O O . ALA A 1 293 ? 101.934 24.463 -156.095 1.00 33.25 293 ALA A O 1
ATOM 2315 N N . LYS A 1 294 ? 102.809 25.924 -157.589 1.00 32.44 294 LYS A N 1
ATOM 2316 C CA . LYS A 1 294 ? 101.850 25.850 -158.730 1.00 32.44 294 LYS A CA 1
ATOM 2317 C C . LYS A 1 294 ? 100.386 26.357 -158.535 1.00 32.44 294 LYS A C 1
ATOM 2319 O O . LYS A 1 294 ? 99.912 26.587 -157.429 1.00 32.44 294 LYS A O 1
ATOM 2324 N N . LYS A 1 295 ? 99.741 26.672 -159.678 1.00 31.70 295 LYS A N 1
ATOM 2325 C CA . LYS A 1 295 ? 98.460 27.400 -159.965 1.00 31.70 295 LYS A CA 1
ATOM 2326 C C . LYS A 1 295 ? 98.112 27.188 -161.472 1.00 31.70 295 LYS A C 1
ATOM 2328 O O . LYS A 1 295 ? 99.022 26.710 -162.154 1.00 31.70 295 LYS A O 1
ATOM 2333 N N . PRO A 1 296 ? 96.970 27.644 -162.071 1.00 51.09 296 PRO A N 1
ATOM 2334 C CA . PRO A 1 296 ? 95.678 28.182 -161.571 1.00 51.09 296 PRO A CA 1
ATOM 2335 C C . PRO A 1 296 ? 94.500 27.221 -161.990 1.00 51.09 296 PRO A C 1
ATOM 2337 O O . PRO A 1 296 ? 94.689 26.043 -161.726 1.00 51.09 296 PRO A O 1
ATOM 2340 N N . LYS A 1 297 ? 93.301 27.497 -162.580 1.00 31.66 297 LYS A N 1
ATOM 2341 C CA . LYS A 1 297 ? 92.519 28.685 -163.054 1.00 31.66 297 LYS A CA 1
ATOM 2342 C C . LYS A 1 297 ? 91.014 28.330 -163.311 1.00 31.66 297 LYS A C 1
ATOM 2344 O O . LYS A 1 297 ? 90.764 27.306 -163.926 1.00 31.66 297 LYS A O 1
ATOM 2349 N N . GLY A 1 298 ? 90.066 29.242 -163.016 1.00 32.69 298 GLY A N 1
ATOM 2350 C CA . GLY A 1 298 ? 88.708 29.340 -163.638 1.00 32.69 298 GLY A CA 1
ATOM 2351 C C . GLY A 1 298 ? 87.551 28.481 -163.059 1.00 32.69 298 GLY A C 1
ATOM 2352 O O . GLY A 1 298 ? 87.821 27.469 -162.433 1.00 32.69 298 GLY A O 1
ATOM 2353 N N . GLU A 1 299 ? 86.249 28.813 -163.219 1.00 33.09 299 GLU A N 1
ATOM 2354 C CA . GLU A 1 299 ? 85.582 30.084 -163.620 1.00 33.09 299 GLU A CA 1
ATOM 2355 C C . GLU A 1 299 ? 84.037 30.106 -163.320 1.00 33.09 299 GLU A C 1
ATOM 2357 O O . GLU A 1 299 ? 83.392 29.104 -163.579 1.00 33.09 299 GLU A O 1
ATOM 2362 N N . LYS A 1 300 ? 83.466 31.252 -162.846 1.00 34.75 300 LYS A N 1
ATOM 2363 C CA . LYS A 1 300 ? 82.035 31.768 -162.831 1.00 34.75 300 LYS A CA 1
ATOM 2364 C C . LYS A 1 300 ? 80.844 30.807 -162.474 1.00 34.75 300 LYS A C 1
ATOM 2366 O O . LYS A 1 300 ? 80.805 29.673 -162.904 1.00 34.75 300 LYS A O 1
ATOM 2371 N N . LYS A 1 301 ? 79.731 31.213 -161.809 1.00 35.97 301 LYS A N 1
ATOM 2372 C CA . LYS A 1 301 ? 78.824 32.359 -162.124 1.00 35.97 301 LYS A CA 1
ATOM 2373 C C . LYS A 1 301 ? 77.706 32.629 -161.051 1.00 35.97 301 LYS A C 1
ATOM 2375 O O . LYS A 1 301 ? 76.994 31.715 -160.675 1.00 35.97 301 LYS A O 1
ATOM 2380 N N . LYS A 1 302 ? 77.520 33.911 -160.667 1.00 37.22 302 LYS A N 1
ATOM 2381 C CA . LYS A 1 302 ? 76.328 34.681 -160.156 1.00 37.22 302 LYS A CA 1
ATOM 2382 C C . LYS A 1 302 ? 75.131 34.065 -159.360 1.00 37.22 302 LYS A C 1
ATOM 2384 O O . LYS A 1 302 ? 74.360 33.294 -159.914 1.00 37.22 302 LYS A O 1
ATOM 2389 N N . GLY A 1 303 ? 74.768 34.764 -158.261 1.00 36.00 303 GLY A N 1
ATOM 2390 C CA . GLY A 1 303 ? 73.379 35.055 -157.795 1.00 36.00 303 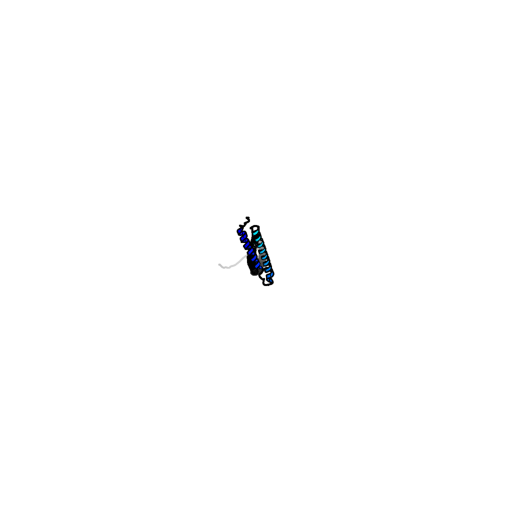GLY A CA 1
ATOM 2391 C C . GLY A 1 303 ? 73.129 34.821 -156.286 1.00 36.00 303 GLY A C 1
ATOM 2392 O O . GLY A 1 303 ? 73.776 33.952 -155.726 1.00 36.00 303 GLY A O 1
ATOM 2393 N N . LYS A 1 304 ? 72.230 35.509 -155.549 1.00 34.59 304 LYS A N 1
ATOM 2394 C CA . LYS A 1 304 ? 71.538 36.821 -155.682 1.00 34.59 304 LYS A CA 1
ATOM 2395 C C . LYS A 1 304 ? 70.938 37.197 -154.296 1.00 34.59 304 LYS A C 1
ATOM 2397 O O . LYS A 1 304 ? 70.405 36.324 -153.630 1.00 34.59 304 LYS A O 1
ATOM 2402 N N . LYS A 1 305 ? 70.986 38.485 -153.915 1.00 39.00 305 LYS A N 1
ATOM 2403 C CA . LYS A 1 305 ? 70.293 39.132 -152.766 1.00 39.00 305 LYS A CA 1
ATOM 2404 C C . LYS A 1 305 ? 68.960 38.483 -152.317 1.00 39.00 305 LYS A C 1
ATOM 2406 O O . LYS A 1 305 ? 68.044 38.417 -153.140 1.00 39.00 305 LYS A O 1
ATOM 2411 N N . LYS A 1 306 ? 68.767 38.332 -151.002 1.00 38.34 306 LYS A N 1
ATOM 2412 C CA . LYS A 1 306 ? 68.116 39.385 -150.194 1.00 38.34 306 LYS A CA 1
ATOM 2413 C C . LYS A 1 306 ? 68.826 39.526 -148.847 1.00 38.34 306 LYS A C 1
ATOM 2415 O O . LYS A 1 306 ? 69.523 38.556 -148.489 1.00 38.34 306 LYS A O 1
#

Sequence (306 aa):
MATARLPSAEALCLSTILDDALAQLSVLDDLPGAADGRRTGRAARVAAERAGTARLLATAAQEMHQTATFTSLADAVRADSARRHALQLMLERDTAATHTLASRRLLLAREQALLADALADCVRRAQELRDAAAEAAVSAAVEQKFVRRETVAHEEAARMHCVSTENRLVEERGVWIKKIELEGLAHDKIMDFLTRQREEVERQVEEWMVKYEQDTESKASAIESIKHERATNVDKFEQLVQMYEELEHAMEEEKRKADDEKKLLMRQIQCARRIQRWWKKILEKKAAAKAKAKKPKGEKKKGKKK

Radius of gyration: 113.32 Å; chains: 1; bounding box: 186×69×299 Å

Secondary structure (DSSP, 8-state):
----PPPHHHHHHHHHHHHHHHHHHHHTTSS-----GGGHHHHHHHHHHHHHHHHHHHHHHHHHHHHS--HHHHHHHHHHHHHHHHHHHHHHHHHHHHHHHHHHHHHHHHHHHHHHHHHHHHHHHHHHHHHHHHHHHHHHHHHHHHHHHHHHHHHHHHHHHHHHHHHHHHHHHHHHHHHHHHHHHHHHHHHHHHHHHHHHHHHHHHHHHHHHHHHHHHHHHHHHHHHHHHHHHHHHHHHHHHHHHHHHHHHHHHHHHHHHHHHHHHHHHHHHHHHHHHHHHHHHHHHHTT----------------

pLDDT: mean 84.21, std 17.94, range [31.66, 98.69]

=== Feature glossary ===
Reading guide. The protein is described through the following features:

Foldseek 3Di. A 3Di character summarizes, for each residue, the relative orientation of the Cα frame of its nearest spatial neighbor. Because it encodes fold topology rather than chemistry, 3Di alignments detect remote structural similarity that sequence alignment misses.

Contact-map, Ramachandran, and PAE plots. Plot images: a contact map (which residues are close in 3D, as an N×N binary image), a Ramachandran scatter (backbone torsion angles, revealing secondary-structure composition at a glance), and — for AlphaFold structures — a PAE heatmap (pairwise prediction confidence).

Radius of gyration, Cα contacts, bounding box. Radius of gyration (Rg) is the root-mean-square distance of Cα atoms from their centroid — a single number for overall size and compactness. A globular domain of N residues has Rg ≈ 2.2·N^0.38 Å; an extended or disordered chain has a much larger Rg. The Cα contact count is the number of residue pairs whose Cα atoms are within 8 Å and are more than four positions apart in sequence — a standard proxy for tertiary packing density. The bounding box is the smallest axis-aligned box enclosing all Cα atoms.

Secondary structure (8-state, DSSP). Eight-state secondary structure (DSSP): H is the canonical α-helix, G the tighter 3₁₀-helix, I the wider π-helix; E/B are β-structure, T and S are turns and bends, and '-' is everything else. DSSP derives these from the pattern of main-chain N–H···O=C hydrogen bonds, not from the sequence.

B-factor. B-factor (Debye–Waller factor) reflects atomic displacement in the crystal lattice. It is an experimental observable (units Å²), not a prediction; low values mean the atom is pinned down, high values mean it moves or is heterogeneous across the crystal.

pLDDT. pLDDT is the predicted lDDT-Cα score: AlphaFold's confidence that the local environment of each residue (all inter-atomic distances within 15 Å) is correctly placed. It is a per-residue number between 0 and 100, with higher meaning more reliable.

Nearest PDB structures. Nearest PDB neighbors are the top structural matches found by Foldseek when searching this structure against the entire Protein Data Bank. Each hit reports a TM-score (0 to 1; >0.5 almost always implies the same fold) and an E-value. These are *structural* homologs — they may share no detectable sequence similarity.

Solvent-accessible surface area. Accessible surface area quantifies burial. A residue with SASA near zero is packed into the hydrophobic core; one with SASA >100 Å² sits on the surface. Computed here via the Shrake–Rupley numerical algorithm with a 1.4 Å probe.

Rendered structure images. Structure images are PyMOL renders from six orthogonal camera directions. Cartoon representation draws helices as coils and strands as arrows; sticks shows the backbone as bonds; surface shows the solvent-excluded envelope. Rainbow coloring maps sequence position to hue (blue→red, N→C); chain coloring assigns a distinct color per polypeptide.

Backbone torsions (φ/ψ). φ (phi) and ψ (psi) are the two rotatable backbone dihedrals per residue: φ is the C(i-1)–N–Cα–C torsion, ψ is the N–Cα–C–N(i+1) torsion, both in degrees on (−180°, 180°]. α-helical residues cluster near (−60°, −45°); β-strand residues near (−120°, +130°). A Ramachandran plot is simply a scatter of (φ, ψ) for every residue.

Predicted aligned error. Predicted Aligned Error (PAE) is an AlphaFold confidence matrix: entry (i, j) is the expected error in the position of residue j, in ångströms, when the prediction is superimposed on the true structure at residue i. Low PAE within a block of residues means that block is internally rigid and well-predicted; high PAE between two blocks means their relative placement is uncertain even if each block individually is confident.

mmCIF coordinates. Structure coordinates are given as an mmCIF _atom_site loop: one row per atom with element, residue name, chain id, sequence number, and x/y/z position in Å. Only the four main-chain atoms per residue are included here; side chains are omitted to keep the record compact.

InterPro / GO / CATH / organism. Database cross-references. InterPro integrates a dozen domain/family signature databases into unified entries with residue-range hits. GO terms attach function/process/location labels with evidence codes. CATH codes position the fold in a four-level structural taxonomy. Organism is the NCBI-taxonomy species name.

Secondary structure (3-state, P-SEA). SS3 is a coarse helix/strand/coil call (letters a/b/c) made by the P-SEA algorithm from inter-Cα distances and dihedrals. It is less detailed than DSSP but needs only Cα positions.

Sequence. Sequence gives the chain of amino acids in standard one-letter code (A=alanine, C=cysteine, …, Y=tyrosine), read N→C. It is the only feature that is directly encoded by the gene; all structural features are derived from the folded form of this sequence.